Protein AF-A0A7W7MQR6-F1 (afdb_monomer)

Organism: NCBI:txid1868

Nearest PDB structures (foldseek):
  7rjj-assembly2_B  TM=8.891E-01  e=4.763E-05  Klebsiella pneumoniae subsp. pneumoniae
  7bba-assembly4_D  TM=8.792E-01  e=5.997E-05  Escherichia coli
  4g88-assembly4_G  TM=9.005E-01  e=7.138E-04  Acinetobacter baumannii
  3cyp-assembly3_B  TM=8.671E-01  e=6.738E-04  unclassified
  3o0l-assembly1_B  TM=5.070E-01  e=2.399E-01  Shewanella loihica PV-4

Solvent-accessible surface area (backbone atoms only — not comparable to full-atom values): 12974 Å² total; per-residue (Å²): 68,39,29,35,8,29,22,34,78,74,78,52,70,71,56,24,32,53,50,8,36,52,55,16,49,54,53,50,52,56,48,59,68,72,59,73,72,92,62,93,67,64,70,45,74,39,55,48,8,44,80,75,59,85,50,67,71,86,41,76,69,34,27,55,67,18,54,40,71,50,78,48,72,77,81,78,71,72,69,74,77,70,80,53,64,95,39,80,72,80,89,62,81,25,46,70,28,38,49,74,80,14,28,68,45,78,40,76,90,80,31,33,32,34,34,42,26,65,66,48,34,34,65,56,83,75,25,23,45,32,35,39,32,45,29,23,76,34,91,48,64,23,56,57,28,61,68,36,17,42,51,50,46,45,100,83,73,41,86,32,79,47,32,22,26,8,42,62,32,37,30,43,36,48,52,81,44,76,43,59,54,37,62,45,75,78,47,98,96,39,73,42,61,49,40,51,55,68,36,75,63,66,40,45,50,77,33,70,47,82,40,54,38,33,27,67,41,73,65,91,85,56,54,52,36,24,47,36,27,86,56,52,34,32,28,35,65,34,58,50,84

InterPro domains:
  IPR006664 Outer membrane protein, bacterial [PR01021] (1-16)
  IPR006664 Outer membrane protein, bacterial [PR01021] (16-32)
  IPR006665 OmpA-like domain [PF00691] (2-67)
  IPR006665 OmpA-like domain [PS51123] (1-77)
  IPR006665 OmpA-like domain [cd07185] (2-71)
  IPR036737 OmpA-like domain superfamily [G3DSA:3.30.1330.60] (1-78)
  IPR036737 OmpA-like domain superfamily [SSF103088] (2-73)
  IPR050330 Bacterial Outer Membrane Structural/Functional [PTHR30329] (2-74)

Foldseek 3Di:
DEKEFEAAPPDDQVVQQVVRQVVSVVVVVVCCVVVVDDDPPVYHYYYDRNPDQPDDSPDPVSRVNRRDMDDDDDPPPPDQPPQAPQADPDDALAFEEEPQQATWAQDPPRQAIWGKGWDAFEDDPQKTKTKIKTWGQDQFWHFCQQQQADPCAAPLRHGHNQSRGWNQQKWKDGRPDIWTFDWDDPDVPDIDGPWGRHRGDIAGHRGIDIIITMTGDHPPPDQWIKIDRGNHYIYGRRGYD

Mean predicted aligned error: 13.71 Å

pLDDT: mean 89.81, std 11.76, range [43.41, 98.25]

Sequence (241 aa):
MTVTGHTDSTGSGAHNQALSQRRARVVAGALRVRLADGGDRRMTVVAKGESEPVVPNDSAANRALNRRVTIAFRERRAAPAAAAGPAVLPRTAGEQGRAPDGVEVALPLNRGTIRFVPGTATVRGPFLLVNLLARNTGDRKATILDLLGQGVFTVRDEFDPYARYGAAGVRLLHGDTAAYGLDYELEPGRHRCLCDRLLNQAIPPGSEQVLSLWFPAPPAGTRTVTIDVPDRLRITDVPVT

Secondary structure (DSSP, 8-state):
-EEEE---S-S-HHHHHHHHHHHHHHHHHHHHHHT-SS-----EEEE-TTSS-SS-TTSHHHHHHHS-EEEE-----PPP----SSPPPPP-SSEEEETTTBEEEEPTTT--EEEEEEEEEEEETTEEEEEEEEEE-SSS-B--TTTS---SB-TTS-B-TTTTTSSTT-EEEETTEEEEPPEEEEETTEEEESB-----SPBPTT-EEEEEEEEEPPSTT--EEEEEETTTEEEEEEEB-

Radius of gyration: 27.65 Å; Cα contacts (8 Å, |Δi|>4): 551; chains: 1; bounding box: 60×36×78 Å

Structure (mmCIF, N/CA/C/O backbone):
data_AF-A0A7W7MQR6-F1
#
_entry.id   AF-A0A7W7MQR6-F1
#
loop_
_atom_site.group_PDB
_atom_site.id
_atom_site.type_symbol
_atom_site.label_atom_id
_atom_site.label_alt_id
_atom_site.label_comp_id
_atom_site.label_asym_id
_atom_site.label_entity_id
_atom_site.label_seq_id
_atom_site.pdbx_PDB_ins_code
_atom_site.Cartn_x
_atom_site.Cartn_y
_atom_site.Cartn_z
_atom_site.occupancy
_atom_site.B_iso_or_equiv
_atom_site.auth_seq_id
_atom_site.auth_comp_id
_atom_site.auth_asym_id
_atom_site.auth_atom_id
_atom_site.pdbx_PDB_model_num
ATOM 1 N N . MET A 1 1 ? -23.964 1.038 21.951 1.00 85.50 1 MET A N 1
ATOM 2 C CA . MET A 1 1 ? -23.119 1.477 23.086 1.00 85.50 1 MET A CA 1
ATOM 3 C C . MET A 1 1 ? -24.039 1.706 24.267 1.00 85.50 1 MET A C 1
ATOM 5 O O . MET A 1 1 ? -25.121 2.237 24.059 1.00 85.50 1 MET A O 1
ATOM 9 N N . THR A 1 2 ? -23.646 1.303 25.468 1.00 92.06 2 THR A N 1
ATOM 10 C CA . THR A 1 2 ? -24.494 1.373 26.662 1.00 92.06 2 THR A CA 1
ATOM 11 C C . THR A 1 2 ? -23.799 2.189 27.740 1.00 92.06 2 THR A C 1
ATOM 13 O O . THR A 1 2 ? -22.638 1.929 28.046 1.00 92.06 2 THR A O 1
ATOM 16 N N . VAL A 1 3 ? -24.505 3.173 28.294 1.00 93.81 3 VAL A N 1
ATOM 17 C CA . VAL A 1 3 ? -24.054 4.017 29.405 1.00 93.81 3 VAL A CA 1
ATOM 18 C C . VAL A 1 3 ? -24.911 3.687 30.621 1.00 93.81 3 VAL A C 1
ATOM 20 O O . VAL A 1 3 ? -26.119 3.932 30.600 1.00 93.81 3 VAL A O 1
ATOM 23 N N . THR A 1 4 ? -24.304 3.137 31.670 1.00 97.38 4 THR A N 1
ATOM 24 C CA . THR A 1 4 ? -25.022 2.658 32.859 1.00 97.38 4 THR A CA 1
ATOM 25 C C . THR A 1 4 ? -24.633 3.461 34.092 1.00 97.38 4 THR A C 1
ATOM 27 O O . THR A 1 4 ? -23.455 3.564 34.423 1.00 97.38 4 THR A O 1
ATOM 30 N N . GLY A 1 5 ? -25.615 4.037 34.783 1.00 97.06 5 GLY A N 1
ATOM 31 C CA . GLY A 1 5 ? -25.403 4.755 36.041 1.00 97.06 5 GLY A CA 1
ATOM 32 C C . GLY A 1 5 ? -25.596 3.861 37.263 1.00 97.06 5 GLY A C 1
ATOM 33 O O . GLY A 1 5 ? -26.529 3.056 37.293 1.00 97.06 5 GLY A O 1
ATOM 34 N N . HIS A 1 6 ? -24.767 4.075 38.286 1.00 97.31 6 HIS A N 1
ATOM 35 C CA . HIS A 1 6 ? -24.822 3.380 39.573 1.00 97.31 6 HIS A CA 1
ATOM 36 C C . HIS A 1 6 ? -24.727 4.375 40.746 1.00 97.31 6 HIS A C 1
ATOM 38 O O . HIS A 1 6 ? -24.195 5.488 40.614 1.00 97.31 6 HIS A O 1
ATOM 44 N N . THR A 1 7 ? -25.248 3.976 41.902 1.00 96.12 7 THR A N 1
ATOM 45 C CA . THR A 1 7 ? -25.131 4.689 43.181 1.00 96.12 7 THR A CA 1
ATOM 46 C C . THR A 1 7 ? -24.539 3.771 44.247 1.00 96.12 7 THR A C 1
ATOM 48 O O . THR A 1 7 ? -24.388 2.568 44.042 1.00 96.12 7 THR A O 1
ATOM 51 N N . ASP A 1 8 ? -24.191 4.352 45.392 1.00 93.69 8 ASP A N 1
ATOM 52 C CA . ASP A 1 8 ? -24.051 3.575 46.623 1.00 93.69 8 ASP A CA 1
ATOM 53 C C . ASP A 1 8 ? -25.436 3.254 47.214 1.00 93.69 8 ASP A C 1
ATOM 55 O O . ASP A 1 8 ? -26.458 3.600 46.617 1.00 93.69 8 ASP A O 1
ATOM 59 N N . SER A 1 9 ? -25.457 2.586 48.368 1.00 92.75 9 SER A N 1
ATOM 60 C CA . SER A 1 9 ? -26.680 2.194 49.080 1.00 92.75 9 SER A CA 1
ATOM 61 C C . SER A 1 9 ? -27.230 3.270 50.028 1.00 92.75 9 SER A C 1
ATOM 63 O O . SER A 1 9 ? -27.925 2.948 50.990 1.00 92.75 9 SER A O 1
ATOM 65 N N . THR A 1 10 ? -26.851 4.539 49.854 1.00 91.88 10 THR A N 1
ATOM 66 C CA . THR A 1 10 ? -27.337 5.630 50.710 1.00 91.88 10 THR A CA 1
ATOM 67 C C . THR A 1 10 ? -28.629 6.191 50.131 1.00 91.88 10 THR A C 1
ATOM 69 O O . THR A 1 10 ? -28.664 6.602 48.973 1.00 91.88 10 THR A O 1
ATOM 72 N N . GLY A 1 11 ? -29.680 6.273 50.943 1.00 90.81 11 GLY A N 1
ATOM 73 C CA . GLY A 1 11 ? -30.987 6.780 50.519 1.00 90.81 11 GLY A CA 1
ATOM 74 C C . GLY A 1 11 ? -31.941 5.673 50.077 1.00 90.81 11 GLY A C 1
ATOM 75 O O . GLY A 1 11 ? -31.696 4.494 50.304 1.00 90.81 11 GLY A O 1
ATOM 76 N N . SER A 1 12 ? -33.082 6.057 49.500 1.00 94.88 12 SER A N 1
ATOM 77 C CA . SER A 1 12 ? -34.078 5.084 49.046 1.00 94.88 12 SER A CA 1
ATOM 78 C C . SER A 1 12 ? -33.741 4.546 47.658 1.00 94.88 12 SER A C 1
ATOM 80 O O . SER A 1 12 ? -33.257 5.282 46.794 1.00 94.88 12 SER A O 1
ATOM 82 N N . GLY A 1 13 ? -34.103 3.289 47.395 1.00 91.56 13 GLY A N 1
ATOM 83 C CA . GLY A 1 13 ? -33.922 2.678 46.075 1.00 91.56 13 GLY A CA 1
ATOM 84 C C . GLY A 1 13 ? -34.547 3.501 44.938 1.00 91.56 13 GLY A C 1
ATOM 85 O O . GLY A 1 13 ? -33.936 3.667 43.885 1.00 91.56 13 GLY A O 1
ATOM 86 N N . ALA A 1 14 ? -35.715 4.117 45.166 1.00 93.25 14 ALA A N 1
ATOM 87 C CA . ALA A 1 14 ? -36.357 5.006 44.192 1.00 93.25 14 ALA A CA 1
ATOM 88 C C . ALA A 1 14 ? -35.528 6.275 43.910 1.00 93.25 14 ALA A C 1
ATOM 90 O O . ALA A 1 14 ? -35.373 6.680 42.753 1.00 93.25 14 ALA A O 1
ATOM 91 N N . HIS A 1 15 ? -34.952 6.883 44.951 1.00 93.88 15 HIS A N 1
ATOM 92 C CA . HIS A 1 15 ? -34.054 8.025 44.797 1.00 93.88 15 HIS A CA 1
ATOM 93 C C . HIS A 1 15 ? -32.793 7.636 44.016 1.00 93.88 15 HIS A C 1
ATOM 95 O O . HIS A 1 15 ? -32.402 8.329 43.074 1.00 93.88 15 HIS A O 1
ATOM 101 N N . ASN A 1 16 ? -32.204 6.494 44.361 1.00 95.06 16 ASN A N 1
ATOM 102 C CA . ASN A 1 16 ? -30.991 5.969 43.746 1.00 95.06 16 ASN A CA 1
ATOM 103 C C . ASN A 1 16 ? -31.196 5.578 42.279 1.00 95.06 16 ASN A C 1
ATOM 105 O O . ASN A 1 16 ? -30.346 5.860 41.422 1.00 95.06 16 ASN A O 1
ATOM 109 N N . GLN A 1 17 ? -32.371 5.056 41.939 1.00 96.38 17 GLN A N 1
ATOM 110 C CA . GLN A 1 17 ? -32.758 4.806 40.556 1.00 96.38 17 GLN A CA 1
ATOM 111 C C . GLN A 1 17 ? -32.848 6.107 39.747 1.00 96.38 17 GLN A C 1
ATOM 113 O O . GLN A 1 17 ? -32.272 6.215 38.662 1.00 96.38 17 GLN A O 1
ATOM 118 N N . ALA A 1 18 ? -33.497 7.140 40.287 1.00 95.12 18 ALA A N 1
ATOM 119 C CA . ALA A 1 18 ? -33.596 8.430 39.610 1.00 95.12 18 ALA A CA 1
ATOM 120 C C . ALA A 1 18 ? -32.228 9.136 39.492 1.00 95.12 18 ALA A C 1
ATOM 122 O O . ALA A 1 18 ? -31.917 9.740 38.461 1.00 95.12 18 ALA A O 1
ATOM 123 N N . LEU A 1 19 ? -31.386 9.048 40.528 1.00 95.25 19 LEU A N 1
ATOM 124 C CA . LEU A 1 19 ? -30.049 9.643 40.549 1.00 95.25 19 LEU A CA 1
ATOM 125 C C . LEU A 1 19 ? -29.116 8.984 39.529 1.00 95.25 19 LEU A C 1
ATOM 127 O O . LEU A 1 19 ? -28.484 9.684 38.735 1.00 95.25 19 LEU A O 1
ATOM 131 N N . SER A 1 20 ? -29.056 7.652 39.510 1.00 95.75 20 SER A N 1
ATOM 132 C CA . SER A 1 20 ? -28.259 6.913 38.525 1.00 95.75 20 SER A CA 1
ATOM 133 C C . SER A 1 20 ? -28.698 7.217 37.091 1.00 95.75 20 SER A C 1
ATOM 135 O O . SER A 1 20 ? -27.844 7.442 36.229 1.00 95.75 20 SER A O 1
ATOM 137 N N . GLN A 1 21 ? -30.008 7.334 36.841 1.00 96.88 21 GLN A N 1
ATOM 138 C CA . GLN A 1 21 ? -30.534 7.711 35.529 1.00 96.88 21 GLN A CA 1
ATOM 139 C C . GLN A 1 21 ? -30.086 9.112 35.099 1.00 96.88 21 GLN A C 1
ATOM 141 O O . GLN A 1 21 ? -29.641 9.290 33.963 1.00 96.88 21 GLN A O 1
ATOM 146 N N . ARG A 1 22 ? -30.163 10.112 35.990 1.00 96.25 22 ARG A N 1
ATOM 147 C CA . ARG A 1 22 ? -29.695 11.478 35.692 1.00 96.25 22 ARG A CA 1
ATOM 148 C C . ARG A 1 22 ? -28.207 11.499 35.350 1.00 96.25 22 ARG A C 1
ATOM 150 O O . ARG A 1 22 ? -27.831 12.079 34.335 1.00 96.25 22 ARG A O 1
ATOM 157 N N . ARG A 1 23 ? -27.371 10.817 36.140 1.00 95.75 23 ARG A N 1
ATOM 158 C CA . ARG A 1 23 ? -25.916 10.741 35.903 1.00 95.75 23 ARG A CA 1
ATOM 159 C C . ARG A 1 23 ? -25.598 10.103 34.550 1.00 95.75 23 ARG A C 1
ATOM 161 O O . ARG A 1 23 ? -24.816 10.659 33.783 1.00 95.75 23 ARG A O 1
ATOM 168 N N . ALA A 1 24 ? -26.252 8.988 34.223 1.00 96.06 24 ALA A N 1
ATOM 169 C CA . ALA A 1 24 ? -26.052 8.304 32.948 1.00 96.06 24 ALA A CA 1
ATOM 170 C C . ALA A 1 24 ? -26.495 9.160 31.744 1.00 96.06 24 ALA A C 1
ATOM 172 O O . ALA A 1 24 ? -25.808 9.178 30.723 1.00 96.06 24 ALA A O 1
ATOM 173 N N . ARG A 1 25 ? -27.589 9.930 31.867 1.00 94.50 25 ARG A N 1
ATOM 174 C CA . ARG A 1 25 ? -28.044 10.869 30.821 1.00 94.50 25 ARG A CA 1
ATOM 175 C C . ARG A 1 25 ? -27.053 12.007 30.574 1.00 94.50 25 ARG A C 1
ATOM 177 O O . ARG A 1 25 ? -26.804 12.325 29.416 1.00 94.50 25 ARG A O 1
ATOM 184 N N . VAL A 1 26 ? -26.478 12.589 31.629 1.00 94.50 26 VAL A N 1
ATOM 185 C CA . VAL A 1 26 ? -25.472 13.662 31.502 1.00 94.50 26 VAL A CA 1
ATOM 186 C C . VAL A 1 26 ? -24.238 13.159 30.754 1.00 94.50 26 VAL A C 1
ATOM 188 O O . VAL A 1 26 ? -23.796 13.792 29.798 1.00 94.50 26 VAL A O 1
ATOM 191 N N . VAL A 1 27 ? -23.727 11.983 31.130 1.00 92.50 27 VAL A N 1
ATOM 192 C CA . VAL A 1 27 ? -22.578 11.366 30.450 1.00 92.50 27 VAL A CA 1
ATOM 193 C C . VAL A 1 27 ? -22.910 11.043 28.992 1.00 92.50 27 VAL A C 1
ATOM 195 O O . VAL A 1 27 ? -22.131 11.374 28.102 1.00 92.50 27 VAL A O 1
ATOM 198 N N . ALA A 1 28 ? -24.083 10.464 28.720 1.00 89.81 28 ALA A N 1
ATOM 199 C CA . ALA A 1 28 ? -24.518 10.186 27.353 1.00 89.81 28 ALA A CA 1
ATOM 200 C C . ALA A 1 28 ? -24.641 11.466 26.504 1.00 89.81 28 ALA A C 1
ATOM 202 O O . ALA A 1 28 ? -24.229 11.467 25.348 1.00 89.81 28 ALA A O 1
ATOM 203 N N . GLY A 1 29 ? -25.158 12.561 27.071 1.00 88.69 29 GLY A N 1
ATOM 204 C CA . GLY A 1 29 ? -25.225 13.862 26.402 1.00 88.69 29 GLY A CA 1
ATOM 205 C C . GLY A 1 29 ? -23.842 14.406 26.042 1.00 88.69 29 GLY A C 1
ATOM 206 O O . GLY A 1 29 ? -23.606 14.768 24.892 1.00 88.69 29 GLY A O 1
ATOM 207 N N . ALA A 1 30 ? -22.900 14.376 26.990 1.00 88.88 30 ALA A N 1
ATOM 208 C CA . ALA A 1 30 ? -21.522 14.802 26.747 1.00 88.88 30 ALA A CA 1
ATOM 209 C C . ALA A 1 30 ? -20.827 13.956 25.662 1.00 88.88 30 ALA A C 1
ATOM 211 O O . ALA A 1 30 ? -20.109 14.495 24.821 1.00 88.88 30 ALA A O 1
ATOM 212 N N . LEU A 1 31 ? -21.064 12.640 25.649 1.00 87.38 31 LEU A N 1
ATOM 213 C CA . LEU A 1 31 ? -20.507 11.734 24.639 1.00 87.38 31 LEU A CA 1
ATOM 214 C C . LEU A 1 31 ? -21.101 11.979 23.251 1.00 87.38 31 LEU A C 1
ATOM 216 O O . LEU A 1 31 ? -20.364 11.936 22.274 1.00 87.38 31 LEU A O 1
ATOM 220 N N . ARG A 1 32 ? -22.401 12.278 23.149 1.00 84.94 32 ARG A N 1
ATOM 221 C CA . ARG A 1 32 ? -23.041 12.612 21.864 1.00 84.94 32 ARG A CA 1
ATOM 222 C C . ARG A 1 32 ? -22.425 13.845 21.212 1.00 84.94 32 ARG A C 1
ATOM 224 O O . ARG A 1 32 ? -22.191 13.821 20.014 1.00 84.94 32 ARG A O 1
ATOM 231 N N . VAL A 1 33 ? -22.134 14.886 21.993 1.00 81.19 33 VAL A N 1
ATOM 232 C CA . VAL A 1 33 ? -21.520 16.121 21.474 1.00 81.19 33 VAL A CA 1
ATOM 233 C C . VAL A 1 33 ? -20.077 15.885 21.021 1.00 81.19 33 VAL A C 1
ATOM 235 O O . VAL A 1 33 ? -19.654 16.431 20.011 1.00 81.19 33 VAL A O 1
ATOM 238 N N . ARG A 1 34 ? -19.311 15.069 21.755 1.00 81.69 34 ARG A N 1
ATOM 239 C CA . ARG A 1 34 ? -17.885 14.840 21.465 1.00 81.69 34 ARG A CA 1
ATOM 240 C C . ARG A 1 34 ? -17.618 13.829 20.350 1.00 81.69 34 ARG A C 1
ATOM 242 O O . ARG A 1 34 ? -16.529 13.837 19.796 1.00 81.69 34 ARG A O 1
ATOM 249 N N . LEU A 1 35 ? -18.564 12.944 20.046 1.00 77.19 35 LEU A N 1
ATOM 250 C CA . LEU A 1 35 ? -18.395 11.860 19.068 1.00 77.19 35 LEU A CA 1
ATOM 251 C C . LEU A 1 35 ? -18.994 12.219 17.692 1.00 77.19 35 LEU A C 1
ATOM 253 O O . LEU A 1 35 ? -19.590 11.356 17.057 1.00 77.19 35 LEU A O 1
ATOM 257 N N . ALA A 1 36 ? -18.860 13.479 17.261 1.00 53.88 36 ALA A N 1
ATOM 258 C CA . ALA A 1 36 ? -19.613 14.130 16.177 1.00 53.88 36 ALA A CA 1
ATOM 259 C C . ALA A 1 36 ? -19.463 13.557 14.744 1.00 53.88 36 ALA A C 1
ATOM 261 O O . ALA A 1 36 ? -20.036 14.119 13.813 1.00 53.88 36 ALA A O 1
ATOM 262 N N . ASP A 1 37 ? -18.814 12.409 14.547 1.00 56.34 37 ASP A N 1
ATOM 263 C CA . ASP A 1 37 ? -18.639 11.807 13.223 1.00 56.34 37 ASP A CA 1
ATOM 264 C C . ASP A 1 37 ? -19.681 10.707 12.945 1.00 56.34 37 ASP A C 1
ATOM 266 O O . ASP A 1 37 ? -19.493 9.521 13.226 1.00 56.34 37 ASP A O 1
ATOM 270 N N . GLY A 1 38 ? -20.815 11.128 12.377 1.00 48.91 38 GLY A N 1
ATOM 271 C CA . GLY A 1 38 ? -21.465 10.453 11.240 1.00 48.91 38 GLY A CA 1
ATOM 272 C C . GLY A 1 38 ? -22.065 9.049 11.400 1.00 48.91 38 GLY A C 1
ATOM 273 O O . GLY A 1 38 ? -22.530 8.487 10.412 1.00 48.91 38 GLY A O 1
ATOM 274 N N . GLY A 1 39 ? -22.108 8.458 12.589 1.00 48.16 39 GLY A N 1
ATOM 275 C CA . GLY A 1 39 ? -22.771 7.170 12.800 1.00 48.16 39 GLY A CA 1
ATOM 276 C C . GLY A 1 39 ? -23.771 7.253 13.933 1.00 48.16 39 GLY A C 1
ATOM 277 O O . GLY A 1 39 ? -23.377 7.563 15.056 1.00 48.16 39 GLY A O 1
ATOM 278 N N . ASP A 1 40 ? -25.037 6.919 13.672 1.00 51.16 40 ASP A N 1
ATOM 279 C CA . ASP A 1 40 ? -26.056 6.680 14.698 1.00 51.16 40 ASP A CA 1
ATOM 280 C C . ASP A 1 40 ? -25.633 5.486 15.573 1.00 51.16 40 ASP A C 1
ATOM 282 O O . ASP A 1 40 ? -26.080 4.341 15.439 1.00 51.16 40 ASP A O 1
ATOM 286 N N . ARG A 1 41 ? -24.667 5.723 16.464 1.00 62.75 41 ARG A N 1
ATOM 287 C CA . ARG A 1 41 ? -24.294 4.778 17.500 1.00 62.75 41 ARG A CA 1
ATOM 288 C C . ARG A 1 41 ? -25.477 4.790 18.442 1.00 62.75 41 ARG A C 1
ATOM 290 O O . ARG A 1 41 ? -25.545 5.658 19.303 1.00 62.75 41 ARG A O 1
ATOM 297 N N . ARG A 1 42 ? -26.389 3.822 18.294 1.00 73.94 42 ARG A N 1
ATOM 298 C CA . ARG A 1 42 ? -27.477 3.566 19.251 1.00 73.94 42 ARG A CA 1
ATOM 299 C C . ARG A 1 42 ? -26.888 3.558 20.667 1.00 73.94 42 ARG A C 1
ATOM 301 O O . ARG A 1 42 ? -26.247 2.586 21.089 1.00 73.94 42 ARG A O 1
ATOM 308 N N . MET A 1 43 ? -27.010 4.698 21.345 1.00 83.50 43 MET A N 1
ATOM 309 C CA . MET A 1 43 ? -26.554 4.919 22.709 1.00 83.50 43 MET A CA 1
ATOM 310 C C . MET A 1 43 ? -27.737 4.647 23.621 1.00 83.50 43 MET A C 1
ATOM 312 O O . MET A 1 43 ? -28.706 5.407 23.635 1.00 83.50 43 MET A O 1
ATOM 316 N N . THR A 1 44 ? -27.648 3.566 24.380 1.00 90.75 44 THR A N 1
ATOM 317 C CA . THR A 1 44 ? -28.663 3.178 25.354 1.00 90.75 44 THR A CA 1
ATOM 318 C C . THR A 1 44 ? -28.245 3.671 26.732 1.00 90.75 44 THR A C 1
ATOM 320 O O . THR A 1 44 ? -27.110 3.456 27.154 1.00 90.75 44 THR A O 1
ATOM 323 N N . VAL A 1 45 ? -29.162 4.330 27.437 1.00 93.62 45 VAL A N 1
ATOM 324 C CA . VAL A 1 45 ? -28.957 4.785 28.816 1.00 93.62 45 VAL A CA 1
ATOM 325 C C . VAL A 1 45 ? -29.654 3.816 29.759 1.00 93.62 45 VAL A C 1
ATOM 327 O O . VAL A 1 45 ? -30.853 3.581 29.618 1.00 93.62 45 VAL A O 1
ATOM 330 N N . VAL A 1 46 ? -28.916 3.276 30.726 1.00 96.00 46 VAL A N 1
ATOM 331 C CA . VAL A 1 46 ? -29.421 2.329 31.726 1.00 96.00 46 VAL A CA 1
ATOM 332 C C . VAL A 1 46 ? -29.177 2.888 33.127 1.00 96.00 46 VAL A C 1
ATOM 334 O O . VAL A 1 46 ? -28.162 3.528 33.398 1.00 96.00 46 VAL A O 1
ATOM 337 N N . ALA A 1 47 ? -30.126 2.658 34.028 1.00 95.88 47 ALA A N 1
ATOM 338 C CA . ALA A 1 47 ? -30.042 3.049 35.428 1.00 95.88 47 ALA A CA 1
ATOM 339 C C . ALA A 1 47 ? -30.172 1.801 36.298 1.00 95.88 47 ALA A C 1
ATOM 341 O O . ALA A 1 47 ? -31.119 1.030 36.121 1.00 95.88 47 ALA A O 1
ATOM 342 N N . LYS A 1 48 ? -29.208 1.598 37.198 1.00 96.88 48 LYS A N 1
ATOM 343 C CA . LYS A 1 48 ? -29.166 0.446 38.108 1.00 96.88 48 LYS A CA 1
ATOM 344 C C . LYS A 1 48 ? -29.319 0.833 39.578 1.00 96.88 48 LYS A C 1
ATOM 346 O O . LYS A 1 48 ? -29.415 -0.046 40.424 1.00 96.88 48 LYS A O 1
ATOM 351 N N . GLY A 1 49 ? -29.312 2.128 39.901 1.00 95.75 49 GLY A N 1
ATOM 352 C CA . GLY A 1 49 ? -29.284 2.580 41.291 1.00 95.75 49 GLY A CA 1
ATOM 353 C C . GLY A 1 49 ? -28.177 1.872 42.074 1.00 95.75 49 GLY A C 1
ATOM 354 O O . GLY A 1 49 ? -27.040 1.782 41.606 1.00 95.75 49 GLY A O 1
ATOM 355 N N . GLU A 1 50 ? -28.537 1.335 43.233 1.00 93.69 50 GLU A N 1
ATOM 356 C CA . GLU A 1 50 ? -27.640 0.619 44.145 1.00 93.69 50 GLU A CA 1
ATOM 357 C C . GLU A 1 50 ? -27.559 -0.895 43.886 1.00 93.69 50 GLU A C 1
ATOM 359 O O . GLU A 1 50 ? -26.831 -1.592 44.587 1.00 93.69 50 GLU A O 1
ATOM 364 N N . SER A 1 51 ? -28.285 -1.424 42.891 1.00 94.69 51 SER A N 1
ATOM 365 C CA . SER A 1 51 ? -28.516 -2.870 42.739 1.00 94.69 51 SER A CA 1
ATOM 366 C C . SER A 1 51 ? -27.306 -3.671 42.245 1.00 94.69 51 SER A C 1
ATOM 368 O O . SER A 1 51 ? -27.342 -4.896 42.246 1.00 94.69 51 SER A O 1
ATOM 370 N N . GLU A 1 52 ? -26.258 -3.001 41.759 1.00 94.25 52 GLU A N 1
ATOM 371 C CA . GLU A 1 52 ? -25.044 -3.625 41.207 1.00 94.25 52 GLU A CA 1
ATOM 372 C C . GLU A 1 52 ? -23.774 -2.968 41.793 1.00 94.25 52 GLU A C 1
ATOM 374 O O . GLU A 1 52 ? -23.052 -2.236 41.088 1.00 94.25 52 GLU A O 1
ATOM 379 N N . PRO A 1 53 ? -23.497 -3.170 43.097 1.00 94.81 53 PRO A N 1
ATOM 380 C CA . PRO A 1 53 ? -22.282 -2.672 43.730 1.00 94.81 53 PRO A CA 1
ATOM 381 C C . PRO A 1 53 ? -21.051 -3.413 43.191 1.00 94.81 53 PRO A C 1
ATOM 383 O O . PRO A 1 53 ? -21.098 -4.612 42.933 1.00 94.81 53 PRO A O 1
ATOM 386 N N . VAL A 1 54 ? -19.940 -2.694 43.010 1.00 94.31 54 VAL A N 1
ATOM 387 C CA . VAL A 1 54 ? -18.644 -3.298 42.643 1.00 94.31 54 VAL A CA 1
ATOM 388 C C . VAL A 1 54 ? -17.840 -3.696 43.883 1.00 94.31 54 VAL A C 1
ATOM 390 O O . VAL A 1 54 ? -17.007 -4.593 43.824 1.00 94.31 54 VAL A O 1
ATOM 393 N N . VAL A 1 55 ? -18.121 -3.046 45.013 1.00 94.06 55 VAL A N 1
ATOM 394 C CA . VAL A 1 55 ? -17.549 -3.325 46.335 1.00 94.06 55 VAL A CA 1
ATOM 395 C C . VAL A 1 55 ? -18.639 -3.209 47.412 1.00 94.06 55 VAL A C 1
ATOM 397 O O . VAL A 1 55 ? -19.634 -2.515 47.182 1.00 94.06 55 VAL A O 1
ATOM 400 N N . PRO A 1 56 ? -18.496 -3.845 48.589 1.00 95.06 56 PRO A N 1
ATOM 401 C CA . PRO A 1 56 ? -19.465 -3.711 49.684 1.00 95.06 56 PRO A CA 1
ATOM 402 C C . PRO A 1 56 ? -19.668 -2.247 50.113 1.00 95.06 56 PRO A C 1
ATOM 404 O O . PRO A 1 56 ? -18.718 -1.483 50.156 1.00 95.06 56 PRO A O 1
ATOM 407 N N . ASN A 1 57 ? -20.882 -1.819 50.474 1.00 92.25 57 ASN A N 1
ATOM 408 C CA . ASN A 1 57 ? -21.151 -0.426 50.897 1.00 92.25 57 ASN A CA 1
ATOM 409 C C . ASN A 1 57 ? -20.777 -0.127 52.374 1.00 92.25 57 ASN A C 1
ATOM 411 O O . ASN A 1 57 ? -21.328 0.786 52.995 1.00 92.25 57 ASN A O 1
ATOM 415 N N . ASP A 1 58 ? -19.834 -0.882 52.933 1.00 94.75 58 ASP A N 1
ATOM 416 C CA . ASP A 1 58 ? -19.454 -0.893 54.354 1.00 94.75 58 ASP A CA 1
ATOM 417 C C . ASP A 1 58 ? -18.618 0.323 54.797 1.00 94.75 58 ASP A C 1
ATOM 419 O O . ASP A 1 58 ? -18.679 0.740 55.951 1.00 94.75 58 ASP A O 1
ATOM 423 N N . SER A 1 59 ? -17.892 0.957 53.877 1.00 94.94 59 SER A N 1
ATOM 424 C CA . SER A 1 59 ? -17.022 2.099 54.158 1.00 94.94 59 SER A CA 1
ATOM 425 C C . SER A 1 59 ? -17.307 3.284 53.237 1.00 94.94 59 SER A C 1
ATOM 427 O O . SER A 1 59 ? -17.820 3.142 52.125 1.00 94.94 59 SER A O 1
ATOM 429 N N . ALA A 1 60 ? -16.954 4.493 53.684 1.00 93.38 60 ALA A N 1
ATOM 430 C CA . ALA A 1 60 ? -17.092 5.697 52.861 1.00 93.38 60 ALA A CA 1
ATOM 431 C C . ALA A 1 60 ? -16.270 5.608 51.561 1.00 93.38 60 ALA A C 1
ATOM 433 O O . ALA A 1 60 ? -16.733 6.062 50.510 1.00 93.38 60 ALA A O 1
ATOM 434 N N . ALA A 1 61 ? -15.094 4.975 51.630 1.00 93.56 61 ALA A N 1
ATOM 435 C CA . ALA A 1 61 ? -14.243 4.702 50.479 1.00 93.56 61 ALA A CA 1
ATOM 436 C C . ALA A 1 61 ? -14.937 3.763 49.479 1.00 93.56 61 ALA A C 1
ATOM 438 O O . ALA A 1 61 ? -15.044 4.095 48.299 1.00 93.56 61 ALA A O 1
ATOM 439 N N . ASN A 1 62 ? -15.509 2.651 49.947 1.00 95.06 62 ASN A N 1
ATOM 440 C CA . ASN A 1 62 ? -16.191 1.707 49.064 1.00 95.06 62 ASN A CA 1
ATOM 441 C C . ASN A 1 62 ? -17.474 2.289 48.452 1.00 95.06 62 ASN A C 1
ATOM 443 O O . ASN A 1 62 ? -17.736 2.124 47.259 1.00 95.06 62 ASN A O 1
ATOM 447 N N . ARG A 1 63 ? -18.238 3.072 49.223 1.00 93.75 63 ARG A N 1
ATOM 448 C CA . ARG A 1 63 ? -19.392 3.814 48.687 1.00 93.75 63 ARG A CA 1
ATOM 449 C C . ARG A 1 63 ? -18.983 4.766 47.562 1.00 93.75 63 ARG A C 1
ATOM 451 O O . ARG A 1 63 ? -19.689 4.874 46.562 1.00 93.75 63 ARG A O 1
ATOM 458 N N . ALA A 1 64 ? -17.825 5.421 47.670 1.00 93.69 64 ALA A N 1
ATOM 459 C CA . ALA A 1 64 ? -17.321 6.279 46.599 1.00 93.69 64 ALA A CA 1
ATOM 460 C C . ALA A 1 64 ? -17.080 5.517 45.289 1.00 93.69 64 ALA A C 1
ATOM 462 O O . ALA A 1 64 ? -17.451 6.021 44.229 1.00 93.69 64 ALA A O 1
ATOM 463 N N . LEU A 1 65 ? -16.560 4.289 45.361 1.00 92.75 65 LEU A N 1
ATOM 464 C CA . LEU A 1 65 ? -16.352 3.426 44.192 1.00 92.75 65 LEU A CA 1
ATOM 465 C C . LEU A 1 65 ? -17.675 2.980 43.545 1.00 92.75 65 LEU A C 1
ATOM 467 O O . LEU A 1 65 ? -17.770 2.856 42.321 1.00 92.75 65 LEU A O 1
ATOM 471 N N . ASN A 1 66 ? -18.728 2.791 44.343 1.00 95.69 66 ASN A N 1
ATOM 472 C CA . ASN A 1 66 ? -20.051 2.426 43.834 1.00 95.69 66 ASN A CA 1
ATOM 473 C C . ASN A 1 66 ? -20.769 3.582 43.113 1.00 95.69 66 ASN A C 1
ATOM 475 O O . ASN A 1 66 ? -21.571 3.339 42.208 1.00 95.69 66 ASN A O 1
ATOM 479 N N . ARG A 1 67 ? -20.430 4.844 43.415 1.00 95.88 67 ARG A N 1
ATOM 480 C CA . ARG A 1 67 ? -20.964 6.049 42.750 1.00 95.88 67 ARG A CA 1
ATOM 481 C C . ARG A 1 67 ? -20.345 6.283 41.359 1.00 95.88 67 ARG A C 1
ATOM 483 O O . ARG A 1 67 ? -19.758 7.340 41.121 1.00 95.88 67 ARG A O 1
ATOM 490 N N . ARG A 1 68 ? -20.545 5.359 40.415 1.00 95.62 68 ARG A N 1
ATOM 491 C CA . ARG A 1 68 ? -19.900 5.345 39.083 1.00 95.62 68 ARG A CA 1
ATOM 492 C C . ARG A 1 68 ? -20.874 5.415 37.901 1.00 95.62 68 ARG A C 1
ATOM 494 O O . ARG A 1 68 ? -22.075 5.188 38.038 1.00 95.62 68 ARG A O 1
ATOM 501 N N . VAL A 1 69 ? -20.325 5.673 36.715 1.00 96.50 69 VAL A N 1
ATOM 502 C CA . VAL A 1 69 ? -20.987 5.452 35.422 1.00 96.50 69 VAL A CA 1
ATOM 503 C C . VAL A 1 69 ? -20.086 4.544 34.590 1.00 96.50 69 VAL A C 1
ATOM 505 O O . VAL A 1 69 ? -18.892 4.808 34.487 1.00 96.50 69 VAL A O 1
ATOM 508 N N . THR A 1 70 ? -20.635 3.474 34.022 1.00 94.88 70 THR A N 1
ATOM 509 C CA . THR A 1 70 ? -19.898 2.538 33.164 1.00 94.88 70 THR A CA 1
ATOM 510 C C . THR A 1 70 ? -20.300 2.718 31.705 1.00 94.88 70 THR A C 1
ATOM 512 O O . THR A 1 70 ? -21.432 3.096 31.394 1.00 94.88 70 THR A O 1
ATOM 515 N N . ILE A 1 71 ? -19.352 2.476 30.801 1.00 91.69 71 ILE A N 1
ATOM 516 C CA . ILE A 1 71 ? -19.543 2.614 29.360 1.00 91.69 71 ILE A CA 1
ATOM 517 C C . ILE A 1 71 ? -19.124 1.304 28.704 1.00 91.69 71 ILE A C 1
ATOM 519 O O . ILE A 1 71 ? -17.965 0.912 28.785 1.00 91.69 71 ILE A O 1
ATOM 523 N N . ALA A 1 72 ? -20.065 0.648 28.030 1.00 89.38 72 ALA A N 1
ATOM 524 C CA . ALA A 1 72 ? -19.816 -0.574 27.279 1.00 89.38 72 ALA A CA 1
ATOM 525 C C . ALA A 1 72 ? -20.062 -0.344 25.785 1.00 89.38 72 ALA A C 1
ATOM 527 O O . ALA A 1 72 ? -21.106 0.166 25.362 1.00 89.38 72 ALA A O 1
ATOM 528 N N . PHE A 1 73 ? -19.116 -0.758 24.955 1.00 83.00 73 PHE A N 1
ATOM 529 C CA . PHE A 1 73 ? -19.255 -0.756 23.506 1.00 83.00 73 PHE A CA 1
ATOM 530 C C . PHE A 1 73 ? -18.744 -2.080 22.951 1.00 83.00 73 PHE A C 1
ATOM 532 O O . PHE A 1 73 ? -17.850 -2.703 23.512 1.00 83.00 73 PHE A O 1
ATOM 539 N N . ARG A 1 74 ? -19.364 -2.532 21.861 1.00 76.31 74 ARG A N 1
ATOM 540 C CA . ARG A 1 74 ? -18.840 -3.637 21.066 1.00 76.31 74 ARG A CA 1
ATOM 541 C C . ARG A 1 74 ? -18.118 -3.012 19.892 1.00 76.31 74 ARG A C 1
ATOM 543 O O . ARG A 1 74 ? -18.748 -2.293 19.115 1.00 76.31 74 ARG A O 1
ATOM 550 N N . GLU A 1 75 ? -16.827 -3.274 19.767 1.00 64.94 75 GLU A N 1
ATOM 551 C CA . GLU A 1 75 ? -16.174 -3.083 18.484 1.00 64.94 75 GLU A CA 1
ATOM 552 C C . GLU A 1 75 ? -16.800 -4.074 17.515 1.00 64.94 75 GLU A C 1
ATOM 554 O O . GLU A 1 75 ? -16.773 -5.289 17.729 1.00 64.94 75 GLU A O 1
ATOM 559 N N . ARG A 1 76 ? -17.389 -3.562 16.433 1.00 63.81 76 ARG A N 1
ATOM 560 C CA . ARG A 1 76 ? -17.558 -4.401 15.260 1.00 63.81 76 ARG A CA 1
ATOM 561 C C . ARG A 1 76 ? -16.151 -4.599 14.724 1.00 63.81 76 ARG A C 1
ATOM 563 O O . ARG A 1 76 ? -15.686 -3.784 13.933 1.00 63.81 76 ARG A O 1
ATOM 570 N N . ARG A 1 77 ? -15.473 -5.657 15.175 1.00 54.19 77 ARG A N 1
ATOM 571 C CA . ARG A 1 77 ? -14.327 -6.182 14.442 1.00 54.19 77 ARG A CA 1
ATOM 572 C C . ARG A 1 77 ? -14.859 -6.409 13.038 1.00 54.19 77 ARG A C 1
ATOM 574 O O . ARG A 1 77 ? -15.772 -7.217 12.860 1.00 54.19 77 ARG A O 1
ATOM 581 N N . ALA A 1 78 ? -14.400 -5.607 12.079 1.00 50.69 78 ALA A N 1
ATOM 582 C CA . ALA A 1 78 ? -14.646 -5.926 10.689 1.00 50.69 78 ALA A CA 1
ATOM 583 C C . ALA A 1 78 ? -14.196 -7.378 10.546 1.00 50.69 78 ALA A C 1
ATOM 585 O O . ALA A 1 78 ? -13.070 -7.712 10.933 1.00 50.69 78 ALA A O 1
ATOM 586 N N . ALA A 1 79 ? -15.107 -8.257 10.122 1.00 48.41 79 ALA A N 1
ATOM 587 C CA . ALA A 1 79 ? -14.674 -9.568 9.682 1.00 48.41 79 ALA A CA 1
ATOM 588 C C . ALA A 1 79 ? -13.515 -9.307 8.710 1.00 48.41 79 ALA A C 1
ATOM 590 O O . ALA A 1 79 ? -13.646 -8.373 7.905 1.00 48.41 79 ALA A O 1
ATOM 591 N N . PRO A 1 80 ? -12.376 -10.021 8.818 1.00 49.16 80 PRO A N 1
ATOM 592 C CA . PRO A 1 80 ? -11.381 -9.939 7.759 1.00 49.16 80 PRO A CA 1
ATOM 593 C C . PRO A 1 80 ? -12.166 -10.136 6.470 1.00 49.16 80 PRO A C 1
ATOM 595 O O . PRO A 1 80 ? -12.977 -11.066 6.428 1.00 49.16 80 PRO A O 1
ATOM 598 N N . ALA A 1 81 ? -12.045 -9.185 5.534 1.00 52.44 81 ALA A N 1
ATOM 599 C CA . ALA A 1 81 ? -12.743 -9.248 4.259 1.00 52.44 81 ALA A CA 1
ATOM 600 C C . ALA A 1 81 ? -12.609 -10.691 3.787 1.00 52.44 81 ALA A C 1
ATOM 602 O O . ALA A 1 81 ? -11.485 -11.181 3.637 1.00 52.44 81 ALA A O 1
ATOM 603 N N . ALA A 1 82 ? -13.736 -11.411 3.787 1.00 46.16 82 ALA A N 1
ATOM 604 C CA . ALA A 1 82 ? -13.734 -12.822 3.462 1.00 46.16 82 ALA A CA 1
ATOM 605 C C . ALA A 1 82 ? -13.043 -12.898 2.112 1.00 46.16 82 ALA A C 1
ATOM 607 O O . ALA A 1 82 ? -13.444 -12.153 1.221 1.00 46.16 82 ALA A O 1
ATOM 608 N N . ALA A 1 83 ? -11.961 -13.679 2.026 1.00 48.78 83 ALA A N 1
ATOM 609 C CA . ALA A 1 83 ? -11.170 -13.800 0.815 1.00 48.78 83 ALA A CA 1
ATOM 610 C C . ALA A 1 83 ? -12.144 -14.010 -0.342 1.00 48.78 83 ALA A C 1
ATOM 612 O O . ALA A 1 83 ? -12.789 -15.060 -0.427 1.00 48.78 83 ALA A O 1
ATOM 613 N N . ALA A 1 84 ? -12.333 -12.968 -1.152 1.00 43.41 84 ALA A N 1
ATOM 614 C CA . ALA A 1 84 ? -13.169 -13.081 -2.320 1.00 43.41 84 ALA A CA 1
ATOM 615 C C . ALA A 1 84 ? -12.576 -14.216 -3.156 1.00 43.41 84 ALA A C 1
ATOM 617 O O . ALA A 1 84 ? -11.352 -14.388 -3.206 1.00 43.41 84 ALA A O 1
ATOM 618 N N . GLY A 1 85 ? -13.448 -15.022 -3.772 1.00 50.22 85 GLY A N 1
ATOM 619 C CA . GLY A 1 85 ? -13.045 -16.000 -4.786 1.00 50.22 85 GLY A CA 1
ATOM 620 C C . GLY A 1 85 ? -12.199 -15.337 -5.883 1.00 50.22 85 GLY A C 1
ATOM 621 O O . GLY A 1 85 ? -11.985 -14.132 -5.815 1.00 50.22 85 GLY A O 1
ATOM 622 N N . PRO A 1 86 ? -11.707 -16.076 -6.894 1.00 50.12 86 PRO A N 1
ATOM 623 C CA . PRO A 1 86 ? -10.709 -15.570 -7.839 1.00 50.12 86 PRO A CA 1
ATOM 624 C C . PRO A 1 86 ? -11.173 -14.249 -8.458 1.00 50.12 86 PRO A C 1
ATOM 626 O O . PRO A 1 86 ? -11.996 -14.214 -9.372 1.00 50.12 86 PRO A O 1
ATOM 629 N N . ALA A 1 87 ? -10.693 -13.152 -7.886 1.00 61.50 87 ALA A N 1
ATOM 630 C CA . ALA A 1 87 ? -11.136 -11.832 -8.247 1.00 61.50 87 ALA A CA 1
ATOM 631 C C . ALA A 1 87 ? -10.390 -11.477 -9.518 1.00 61.50 87 ALA A C 1
ATOM 633 O O . ALA A 1 87 ? -9.164 -11.587 -9.598 1.00 61.50 87 ALA A O 1
ATOM 634 N N . VAL A 1 88 ? -11.149 -11.097 -10.536 1.00 75.31 88 VAL A N 1
ATOM 635 C CA . VAL A 1 88 ? -10.568 -10.629 -11.784 1.00 75.31 88 VAL A CA 1
ATOM 636 C C . VAL A 1 88 ? -9.810 -9.347 -11.467 1.00 75.31 88 VAL A C 1
ATOM 638 O O . VAL A 1 88 ? -10.407 -8.366 -11.024 1.00 75.31 88 VAL A O 1
ATOM 641 N N . LEU A 1 89 ? -8.493 -9.365 -11.674 1.00 81.00 89 LEU A N 1
ATOM 642 C CA . LEU A 1 89 ? -7.674 -8.178 -11.477 1.00 81.00 89 LEU A CA 1
ATOM 643 C C . LEU A 1 89 ? -8.194 -7.038 -12.371 1.00 81.00 89 LEU A C 1
ATOM 645 O O . LEU A 1 89 ? -8.569 -7.287 -13.524 1.00 81.00 89 LEU A O 1
ATOM 649 N N . PRO A 1 90 ? -8.193 -5.783 -11.887 1.00 81.00 90 PRO A N 1
ATOM 650 C CA . PRO A 1 90 ? -8.599 -4.642 -12.696 1.00 81.00 90 PRO A CA 1
ATOM 651 C C . PRO A 1 90 ? -7.740 -4.573 -13.959 1.00 81.00 90 PRO A C 1
ATOM 653 O O . PRO A 1 90 ? -6.545 -4.868 -13.912 1.00 81.00 90 PRO A O 1
ATOM 656 N N . ARG A 1 91 ? -8.320 -4.186 -15.097 1.00 83.44 91 ARG A N 1
ATOM 657 C CA . ARG A 1 91 ? -7.538 -3.995 -16.328 1.00 83.44 91 ARG A CA 1
ATOM 658 C C . ARG A 1 91 ? -6.449 -2.944 -16.086 1.00 83.44 91 ARG A C 1
ATOM 660 O O . ARG A 1 91 ? -6.670 -1.998 -15.339 1.00 83.44 91 ARG A O 1
ATOM 667 N N . THR A 1 92 ? -5.292 -3.130 -16.708 1.00 87.19 92 THR A N 1
ATOM 668 C CA . THR A 1 92 ? -4.203 -2.148 -16.716 1.00 87.19 92 THR A CA 1
ATOM 669 C C . THR A 1 92 ? -3.718 -1.982 -18.147 1.00 87.19 92 THR A C 1
ATOM 671 O O . THR A 1 92 ? -3.581 -2.977 -18.863 1.00 87.19 92 THR A O 1
ATOM 674 N N . ALA A 1 93 ? -3.508 -0.736 -18.572 1.00 89.44 93 ALA A N 1
ATOM 675 C CA . ALA A 1 93 ? -2.875 -0.428 -19.854 1.00 89.44 93 ALA A CA 1
ATOM 676 C C . ALA A 1 93 ? -1.338 -0.532 -19.805 1.00 89.44 93 ALA A C 1
ATOM 678 O O . ALA A 1 93 ? -0.690 -0.457 -20.845 1.00 89.44 93 ALA A O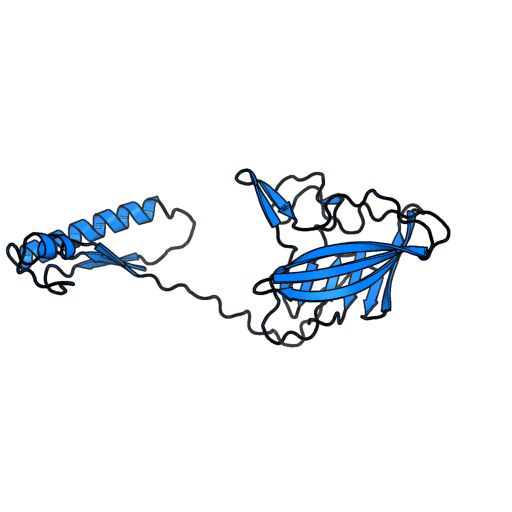 1
ATOM 679 N N . GLY A 1 94 ? -0.766 -0.678 -18.606 1.00 90.94 94 GLY A N 1
ATOM 680 C CA . GLY A 1 94 ? 0.673 -0.759 -18.393 1.00 90.94 94 GLY A CA 1
ATOM 681 C C . GLY A 1 94 ? 1.269 -2.122 -18.727 1.00 90.94 94 GLY A C 1
ATOM 682 O O . GLY A 1 94 ? 0.551 -3.116 -18.859 1.00 90.94 94 GLY A O 1
ATOM 683 N N . GLU A 1 95 ? 2.599 -2.165 -18.789 1.00 95.69 95 GLU A N 1
ATOM 684 C CA . GLU A 1 95 ? 3.350 -3.402 -19.007 1.00 95.69 95 GLU A CA 1
ATOM 685 C C . GLU A 1 95 ? 3.079 -4.405 -17.885 1.00 95.69 95 GLU A C 1
ATOM 687 O O . GLU A 1 95 ? 2.932 -4.039 -16.715 1.00 95.69 95 GLU A O 1
ATOM 692 N N . GLN A 1 96 ? 3.018 -5.689 -18.222 1.00 95.81 96 GLN A N 1
ATOM 693 C CA . GLN A 1 96 ? 2.688 -6.731 -17.255 1.00 95.81 96 GLN A CA 1
ATOM 694 C C . GLN A 1 96 ? 3.756 -7.807 -17.238 1.00 95.81 96 GLN A C 1
ATOM 696 O O . GLN A 1 96 ? 4.283 -8.218 -18.268 1.00 95.81 96 GLN A O 1
ATOM 701 N N . GLY A 1 97 ? 4.031 -8.294 -16.041 1.00 95.88 97 GLY A N 1
ATOM 702 C CA . GLY A 1 97 ? 4.937 -9.395 -15.820 1.00 95.88 97 GLY A CA 1
ATOM 703 C C . GLY A 1 97 ? 4.565 -10.182 -14.577 1.00 95.88 97 GLY A C 1
ATOM 704 O O . GLY A 1 97 ? 3.580 -9.891 -13.893 1.00 95.88 97 GLY A O 1
ATOM 705 N N . ARG A 1 98 ? 5.358 -11.207 -14.292 1.00 96.38 98 ARG A N 1
ATOM 706 C CA . ARG A 1 98 ? 5.100 -12.176 -13.226 1.00 96.38 98 ARG A CA 1
ATOM 707 C C . ARG A 1 98 ? 6.351 -12.349 -12.381 1.00 96.38 98 ARG A C 1
ATOM 709 O O . ARG A 1 98 ? 7.459 -12.280 -12.903 1.00 96.38 98 ARG A O 1
ATOM 716 N N . ALA A 1 99 ? 6.198 -12.597 -11.087 1.00 94.94 99 ALA A N 1
ATOM 717 C CA . ALA A 1 99 ? 7.313 -13.049 -10.267 1.00 94.94 99 ALA A CA 1
ATOM 718 C C . ALA A 1 99 ? 7.811 -14.443 -10.728 1.00 94.94 99 ALA A C 1
ATOM 720 O O . ALA A 1 99 ? 6.992 -15.284 -11.106 1.00 94.94 99 ALA A O 1
ATOM 721 N N . PRO A 1 100 ? 9.127 -14.720 -10.669 1.00 95.81 100 PRO A N 1
ATOM 722 C CA . PRO A 1 100 ? 10.193 -13.830 -10.204 1.00 95.81 100 PRO A CA 1
ATOM 723 C C . PRO A 1 100 ? 10.728 -12.877 -11.286 1.00 95.81 100 PRO A C 1
ATOM 725 O O . PRO A 1 100 ? 11.492 -11.980 -10.958 1.00 95.81 100 PRO A O 1
ATOM 728 N N . ASP A 1 101 ? 10.338 -13.037 -12.551 1.00 95.88 101 ASP A N 1
ATOM 729 C CA . ASP A 1 101 ? 10.963 -12.349 -13.693 1.00 95.88 101 ASP A CA 1
ATOM 730 C C . ASP A 1 101 ? 10.718 -10.832 -13.731 1.00 95.88 101 ASP A C 1
ATOM 732 O O . ASP A 1 101 ? 11.511 -10.076 -14.309 1.00 95.88 101 ASP A O 1
ATOM 736 N N . GLY A 1 102 ? 9.630 -10.389 -13.097 1.00 96.62 102 GLY A N 1
ATOM 737 C CA . GLY A 1 102 ? 9.246 -8.989 -13.033 1.00 96.62 102 GLY A CA 1
ATOM 738 C C . GLY A 1 102 ? 8.669 -8.484 -14.351 1.00 96.62 102 GLY A C 1
ATOM 739 O O . GLY A 1 102 ? 8.107 -9.253 -15.126 1.00 96.62 102 GLY A O 1
ATOM 740 N N . VAL A 1 103 ? 8.795 -7.182 -14.594 1.00 97.88 103 VAL A N 1
ATOM 741 C CA . VAL A 1 103 ? 8.286 -6.501 -15.792 1.00 97.88 103 VAL A CA 1
ATOM 742 C C . VAL A 1 103 ? 9.302 -5.490 -16.306 1.00 97.88 103 VAL A C 1
ATOM 744 O O . VAL A 1 103 ? 9.946 -4.794 -15.522 1.00 97.88 103 VAL A O 1
ATOM 747 N N . GLU A 1 104 ? 9.462 -5.407 -17.622 1.00 97.56 104 GLU A N 1
ATOM 748 C CA . GLU A 1 104 ? 10.334 -4.431 -18.271 1.00 97.56 104 GLU A CA 1
ATOM 749 C C . GLU A 1 104 ? 9.514 -3.244 -18.775 1.00 97.56 104 GLU A C 1
ATOM 751 O O . GLU A 1 104 ? 8.471 -3.426 -19.390 1.00 97.56 104 GLU A O 1
ATOM 756 N N . VAL A 1 105 ? 9.969 -2.026 -18.481 1.00 96.38 105 VAL A N 1
ATOM 757 C CA . VAL A 1 105 ? 9.258 -0.786 -18.798 1.00 96.38 105 VAL A CA 1
ATOM 758 C C . VAL A 1 105 ? 10.206 0.163 -19.521 1.00 96.38 105 VAL A C 1
ATOM 760 O O . VAL A 1 105 ? 11.210 0.615 -18.960 1.00 96.38 105 VAL A O 1
ATOM 763 N N . ALA A 1 106 ? 9.867 0.500 -20.765 1.00 93.69 106 ALA A N 1
ATOM 764 C CA . ALA A 1 106 ? 10.523 1.569 -21.506 1.00 93.69 106 ALA A CA 1
ATOM 765 C C . ALA A 1 106 ? 10.006 2.926 -21.008 1.00 93.69 106 ALA A C 1
ATOM 767 O O . ALA A 1 106 ? 8.817 3.237 -21.109 1.00 93.69 106 ALA A O 1
ATOM 768 N N . LEU A 1 107 ? 10.890 3.747 -20.442 1.00 91.00 107 LEU A N 1
ATOM 769 C CA . LEU A 1 107 ? 10.488 5.019 -19.856 1.00 91.00 107 LEU A CA 1
ATOM 770 C C . LEU A 1 107 ? 10.207 6.061 -20.953 1.00 91.00 107 LEU A C 1
ATOM 772 O O . LEU A 1 107 ? 11.022 6.228 -21.869 1.00 91.00 107 LEU A O 1
ATOM 776 N N . PRO A 1 108 ? 9.118 6.845 -20.831 1.00 86.12 108 PRO A N 1
ATOM 777 C CA . PRO A 1 108 ? 8.805 7.911 -21.776 1.00 86.12 108 PRO A CA 1
ATOM 778 C C . PRO A 1 108 ? 9.947 8.920 -21.927 1.00 86.12 108 PRO A C 1
ATOM 780 O O . PRO A 1 108 ? 10.736 9.122 -20.997 1.00 86.12 108 PRO A O 1
ATOM 783 N N . LEU A 1 109 ? 9.970 9.621 -23.066 1.00 84.75 109 LEU A N 1
ATOM 784 C CA . LEU A 1 109 ? 10.953 10.669 -23.379 1.00 84.75 109 LEU A CA 1
ATOM 785 C C . LEU A 1 109 ? 12.402 10.145 -23.420 1.00 84.75 109 LEU A C 1
ATOM 787 O O . LEU A 1 109 ? 13.334 10.845 -23.025 1.00 84.75 109 LEU A O 1
ATOM 791 N N . ASN A 1 110 ? 12.593 8.905 -23.885 1.00 81.00 110 ASN A N 1
ATOM 792 C CA . ASN A 1 110 ? 13.896 8.242 -23.992 1.00 81.00 110 ASN A CA 1
ATOM 793 C C . ASN A 1 110 ? 14.663 8.200 -22.660 1.00 81.00 110 ASN A C 1
ATOM 795 O O . ASN A 1 110 ? 15.888 8.307 -22.642 1.00 81.00 110 ASN A O 1
ATOM 799 N N . ARG A 1 111 ? 13.964 8.055 -21.526 1.00 87.75 111 ARG A N 1
ATOM 800 C CA . ARG A 1 111 ? 14.581 8.050 -20.184 1.00 87.75 111 ARG A CA 1
ATOM 801 C C . ARG A 1 111 ? 15.197 6.705 -19.780 1.00 87.75 111 ARG A C 1
ATOM 803 O O . ARG A 1 111 ? 15.555 6.540 -18.620 1.00 87.75 111 ARG A O 1
ATOM 810 N N . GLY A 1 112 ? 15.387 5.795 -20.732 1.00 91.31 112 GLY A N 1
ATOM 811 C CA . GLY A 1 112 ? 15.987 4.474 -20.535 1.00 91.31 112 GLY A CA 1
ATOM 812 C C . GLY A 1 112 ? 14.954 3.378 -20.280 1.00 91.31 112 GLY A C 1
ATOM 813 O O . GLY A 1 112 ? 13.751 3.630 -20.303 1.00 91.31 112 GLY A O 1
ATOM 814 N N . THR A 1 113 ? 15.439 2.164 -20.036 1.00 95.81 113 THR A N 1
ATOM 815 C CA . THR A 1 113 ? 14.606 0.980 -19.794 1.00 95.81 113 THR A CA 1
ATOM 816 C C . THR A 1 113 ? 14.899 0.441 -18.405 1.00 95.81 113 THR A C 1
ATOM 818 O O . THR A 1 113 ? 16.061 0.252 -18.038 1.00 95.81 113 THR A O 1
ATOM 821 N N . ILE A 1 114 ? 13.845 0.218 -17.625 1.00 97.94 114 ILE A N 1
ATOM 822 C CA . ILE A 1 114 ? 13.945 -0.323 -16.271 1.00 97.94 114 ILE A CA 1
ATOM 823 C C . ILE A 1 114 ? 13.180 -1.634 -16.203 1.00 97.94 114 ILE A C 1
ATOM 825 O O . ILE A 1 114 ? 12.007 -1.696 -16.566 1.00 97.94 114 ILE A O 1
ATOM 829 N N . ARG A 1 115 ? 13.826 -2.668 -15.674 1.00 98.19 115 ARG A N 1
ATOM 830 C CA . ARG A 1 115 ? 13.162 -3.889 -15.237 1.00 98.19 115 ARG A CA 1
ATOM 831 C C . ARG A 1 115 ? 12.834 -3.786 -13.755 1.00 98.19 115 ARG A C 1
ATOM 833 O O . ARG A 1 115 ? 13.733 -3.651 -12.928 1.00 98.19 115 ARG A O 1
ATOM 840 N N . PHE A 1 116 ? 11.552 -3.876 -13.431 1.00 98.25 116 PHE A N 1
ATOM 841 C CA . PHE A 1 116 ? 11.059 -3.961 -12.066 1.00 98.25 116 PHE A CA 1
ATOM 842 C C . PHE A 1 116 ? 10.923 -5.422 -11.661 1.00 98.25 116 PHE A C 1
ATOM 844 O O . PHE A 1 116 ? 10.134 -6.149 -12.258 1.00 98.25 116 PHE A O 1
ATOM 851 N N . VAL A 1 117 ? 11.678 -5.843 -10.651 1.00 96.94 117 VAL A N 1
ATOM 852 C CA . VAL A 1 117 ? 11.703 -7.222 -10.147 1.00 96.94 117 VAL A CA 1
ATOM 853 C C . VAL A 1 117 ? 11.198 -7.241 -8.704 1.00 96.94 117 VAL A C 1
ATOM 855 O O . VAL A 1 117 ? 11.649 -6.423 -7.897 1.00 96.94 117 VAL A O 1
ATOM 858 N N . PRO A 1 118 ? 10.280 -8.151 -8.338 1.00 93.56 118 PRO A N 1
ATOM 859 C CA . PRO A 1 118 ? 9.885 -8.308 -6.946 1.00 93.56 118 PRO A CA 1
ATOM 860 C C . PRO A 1 118 ? 11.075 -8.851 -6.143 1.00 93.56 118 PRO A C 1
ATOM 862 O O . PRO A 1 118 ? 11.545 -9.953 -6.408 1.00 93.56 118 PRO A O 1
ATOM 865 N N . GLY A 1 119 ? 11.571 -8.077 -5.177 1.00 89.69 119 GLY A N 1
ATOM 866 C CA . GLY A 1 119 ? 12.664 -8.491 -4.297 1.00 89.69 119 GLY A CA 1
ATOM 867 C C . GLY A 1 119 ? 12.154 -9.404 -3.185 1.00 89.69 119 GLY A C 1
ATOM 868 O O . GLY A 1 119 ? 12.323 -10.617 -3.227 1.00 89.69 119 GLY A O 1
ATOM 869 N N . THR A 1 120 ? 11.493 -8.823 -2.186 1.00 92.25 120 THR A N 1
ATOM 870 C CA . THR A 1 120 ? 10.891 -9.566 -1.066 1.00 92.25 120 THR A CA 1
ATOM 871 C C . THR A 1 120 ? 9.543 -8.962 -0.717 1.00 92.25 120 THR A C 1
ATOM 873 O O . THR A 1 120 ? 9.435 -7.742 -0.689 1.00 92.25 120 THR A O 1
ATOM 876 N N . ALA A 1 121 ? 8.548 -9.774 -0.375 1.00 96.38 121 ALA A N 1
ATOM 877 C CA . ALA A 1 121 ? 7.336 -9.314 0.296 1.00 96.38 121 ALA A CA 1
ATOM 878 C C . ALA A 1 121 ? 7.210 -10.092 1.606 1.00 96.38 121 ALA A C 1
ATOM 880 O O . ALA A 1 121 ? 6.929 -11.290 1.590 1.00 96.38 121 ALA A O 1
ATOM 881 N N . THR A 1 122 ? 7.487 -9.437 2.734 1.00 97.44 122 THR A N 1
ATOM 882 C CA . THR A 1 122 ? 7.593 -10.123 4.025 1.00 97.44 122 THR A CA 1
ATOM 883 C C . THR A 1 122 ? 6.687 -9.513 5.083 1.00 97.44 122 THR A C 1
ATOM 885 O O . THR A 1 122 ? 6.708 -8.303 5.326 1.00 97.44 122 THR A O 1
ATOM 888 N N . VAL A 1 123 ? 5.902 -10.361 5.742 1.00 97.06 123 VAL A N 1
ATOM 889 C CA . VAL A 1 123 ? 4.993 -9.964 6.815 1.00 97.06 123 VAL A CA 1
ATOM 890 C C . VAL A 1 123 ? 5.786 -9.614 8.079 1.00 97.06 123 VAL A C 1
ATOM 892 O O . VAL A 1 123 ? 6.725 -10.299 8.503 1.00 97.06 123 VAL A O 1
ATOM 895 N N . ARG A 1 124 ? 5.410 -8.494 8.692 1.00 95.25 124 ARG A N 1
ATOM 896 C CA . ARG A 1 124 ? 5.987 -7.922 9.912 1.00 95.25 124 ARG A CA 1
ATOM 897 C C . ARG A 1 124 ? 4.848 -7.448 10.812 1.00 95.25 124 ARG A C 1
ATOM 899 O O . ARG A 1 124 ? 4.461 -6.282 10.796 1.00 95.25 124 ARG A O 1
ATOM 906 N N . GLY A 1 125 ? 4.284 -8.377 11.584 1.00 93.62 125 GLY A N 1
ATOM 907 C CA . GLY A 1 125 ? 3.119 -8.104 12.428 1.00 93.62 125 GLY A CA 1
ATOM 908 C C . GLY A 1 125 ? 1.910 -7.682 11.577 1.00 93.62 125 GLY A C 1
ATOM 909 O O . GLY A 1 125 ? 1.505 -8.455 10.712 1.00 93.62 125 GLY A O 1
ATOM 910 N N . PRO A 1 126 ? 1.328 -6.486 11.787 1.00 94.62 126 PRO A N 1
ATOM 911 C CA . PRO A 1 126 ? 0.193 -6.004 10.998 1.00 94.62 126 PRO A CA 1
ATOM 912 C C . PRO A 1 126 ? 0.592 -5.416 9.631 1.00 94.62 126 PRO A C 1
ATOM 914 O O . PRO A 1 126 ? -0.268 -4.882 8.930 1.00 94.62 126 PRO A O 1
ATOM 917 N N . PHE A 1 127 ? 1.871 -5.482 9.251 1.00 96.88 127 PHE A N 1
ATOM 918 C CA . PHE A 1 127 ? 2.402 -4.835 8.053 1.00 96.88 127 PHE A CA 1
ATOM 919 C C . PHE A 1 127 ? 3.047 -5.829 7.085 1.00 96.88 127 PHE A C 1
ATOM 921 O O . PHE A 1 127 ? 3.472 -6.915 7.477 1.00 96.88 127 PHE A O 1
ATOM 928 N N . LEU A 1 128 ? 3.158 -5.429 5.823 1.00 97.56 128 LEU A N 1
ATOM 929 C CA . LEU A 1 128 ? 3.913 -6.106 4.777 1.00 97.56 128 LEU A CA 1
ATOM 930 C C . LEU A 1 128 ? 5.001 -5.152 4.274 1.00 97.56 128 LEU A C 1
ATOM 932 O O . LEU A 1 128 ? 4.688 -4.073 3.769 1.00 97.56 128 LEU A O 1
ATOM 936 N N . LEU A 1 129 ? 6.265 -5.556 4.403 1.00 97.38 129 LEU A N 1
ATOM 937 C CA . LEU A 1 129 ? 7.395 -4.866 3.783 1.00 97.38 129 LEU A CA 1
ATOM 938 C C . LEU A 1 129 ? 7.641 -5.471 2.403 1.00 97.38 129 LEU A C 1
ATOM 940 O O . LEU A 1 129 ? 7.975 -6.651 2.295 1.00 97.38 129 LEU A O 1
ATOM 944 N N . VAL A 1 130 ? 7.496 -4.655 1.364 1.00 97.56 130 VAL A N 1
ATOM 945 C CA . VAL A 1 130 ? 7.776 -5.018 -0.023 1.00 97.56 130 VAL A CA 1
ATOM 946 C C . VAL A 1 130 ? 9.020 -4.275 -0.497 1.00 97.56 130 VAL A C 1
ATOM 948 O O . VAL A 1 130 ? 9.037 -3.048 -0.533 1.00 97.56 130 VAL A O 1
ATOM 951 N N . ASN A 1 131 ? 10.041 -5.026 -0.900 1.00 97.31 131 ASN A N 1
ATOM 952 C CA . ASN A 1 131 ? 11.188 -4.509 -1.631 1.00 97.31 131 ASN A CA 1
ATOM 953 C C . ASN A 1 131 ? 10.961 -4.732 -3.126 1.00 97.31 131 ASN A C 1
ATOM 955 O O . ASN A 1 131 ? 10.815 -5.875 -3.566 1.00 97.31 131 ASN A O 1
ATOM 959 N N . LEU A 1 132 ? 10.947 -3.651 -3.901 1.00 97.69 132 LEU A N 1
ATOM 960 C CA . LEU A 1 132 ? 10.857 -3.677 -5.359 1.00 97.69 132 LEU A CA 1
ATOM 961 C C . LEU A 1 132 ? 12.195 -3.220 -5.945 1.00 97.69 132 LEU A C 1
ATOM 963 O O . LEU A 1 132 ? 12.671 -2.134 -5.627 1.00 97.69 132 LEU A O 1
ATOM 967 N N . LEU A 1 133 ? 12.806 -4.041 -6.792 1.00 97.62 133 LEU A N 1
ATOM 968 C CA . LEU A 1 133 ? 14.097 -3.741 -7.406 1.00 97.62 133 LEU A CA 1
ATOM 969 C C . LEU A 1 133 ? 13.870 -3.077 -8.761 1.00 97.62 133 LEU A C 1
ATOM 971 O O . LEU A 1 133 ? 13.241 -3.665 -9.637 1.00 97.62 133 LEU A O 1
ATOM 975 N N . ALA A 1 134 ? 14.389 -1.868 -8.943 1.00 97.75 134 ALA A N 1
ATOM 976 C CA . ALA A 1 134 ? 14.398 -1.158 -10.215 1.00 97.75 134 ALA A CA 1
ATOM 977 C C . ALA A 1 134 ? 15.783 -1.299 -10.855 1.00 97.75 134 ALA A C 1
ATOM 979 O O . ALA A 1 134 ? 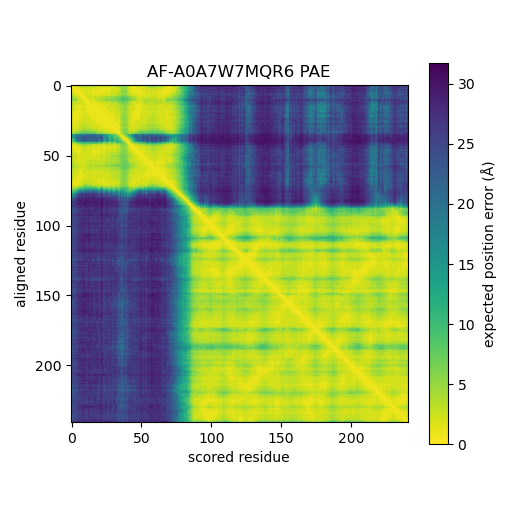16.716 -0.581 -10.492 1.00 97.75 134 ALA A O 1
ATOM 980 N N . ARG A 1 135 ? 15.931 -2.232 -11.798 1.00 97.94 135 ARG A N 1
ATOM 981 C CA . ARG A 1 135 ? 17.197 -2.508 -12.485 1.00 97.94 135 ARG A CA 1
ATOM 982 C C . ARG A 1 135 ? 17.248 -1.815 -13.836 1.00 97.94 135 ARG A C 1
ATOM 984 O O . ARG A 1 135 ? 16.359 -2.002 -14.661 1.00 97.94 135 ARG A O 1
ATOM 991 N N . ASN A 1 136 ? 18.309 -1.060 -14.093 1.00 97.94 136 ASN A N 1
ATOM 992 C CA . ASN A 1 136 ? 18.525 -0.461 -15.403 1.00 97.94 136 ASN A CA 1
ATOM 993 C C . ASN A 1 136 ? 19.108 -1.495 -16.373 1.00 97.94 136 ASN A C 1
ATOM 995 O O . ASN A 1 136 ? 20.239 -1.954 -16.200 1.00 97.94 136 ASN A O 1
ATOM 999 N N . THR A 1 137 ? 18.320 -1.858 -17.383 1.00 97.31 137 THR A N 1
ATOM 1000 C CA . THR A 1 137 ? 18.697 -2.819 -18.432 1.00 97.31 137 THR A CA 1
ATOM 1001 C C . THR A 1 137 ? 19.186 -2.142 -19.712 1.00 97.31 137 THR A C 1
ATOM 1003 O O . THR A 1 137 ? 19.602 -2.828 -20.641 1.00 97.31 137 THR A O 1
ATOM 1006 N N . GLY A 1 138 ? 19.157 -0.808 -19.765 1.00 94.88 138 GLY A N 1
ATOM 1007 C CA . GLY A 1 138 ? 19.674 -0.023 -20.878 1.00 94.88 138 GLY A CA 1
ATOM 1008 C C . GLY A 1 138 ? 21.174 0.269 -20.785 1.00 94.88 138 GLY A C 1
ATOM 1009 O O . GLY A 1 138 ? 21.866 -0.106 -19.839 1.00 94.88 138 GLY A O 1
ATOM 1010 N N . ASP A 1 139 ? 21.659 1.005 -21.780 1.00 94.88 139 ASP A N 1
ATOM 1011 C CA . ASP A 1 139 ? 23.055 1.425 -21.967 1.00 94.88 139 ASP A CA 1
ATOM 1012 C C . ASP A 1 139 ? 23.358 2.838 -21.428 1.00 94.88 139 ASP A C 1
ATOM 1014 O O . ASP A 1 139 ? 24.510 3.263 -21.347 1.00 94.88 139 ASP A O 1
ATOM 1018 N N . ARG A 1 140 ? 22.321 3.570 -21.014 1.00 94.25 140 ARG A N 1
ATOM 1019 C CA . ARG A 1 140 ? 22.383 4.937 -20.481 1.00 94.25 140 ARG A CA 1
ATOM 1020 C C . ARG A 1 140 ? 21.769 5.028 -19.093 1.00 94.25 140 ARG A C 1
ATOM 1022 O O . ARG A 1 140 ? 20.973 4.186 -18.689 1.00 94.25 140 ARG A O 1
ATOM 1029 N N . LYS A 1 141 ? 22.099 6.094 -18.361 1.00 95.06 141 LYS A N 1
ATOM 1030 C CA . LYS A 1 141 ? 21.443 6.410 -17.084 1.00 95.06 141 LYS A CA 1
ATOM 1031 C C . LYS A 1 141 ? 19.927 6.552 -17.275 1.00 95.06 141 LYS A C 1
ATOM 1033 O O . LYS A 1 141 ? 19.487 7.186 -18.239 1.00 95.06 141 LYS A O 1
ATOM 1038 N N . ALA A 1 142 ? 19.162 6.012 -16.331 1.00 95.69 142 ALA A N 1
ATOM 1039 C CA . ALA A 1 142 ? 17.703 6.040 -16.333 1.00 95.69 142 ALA A CA 1
ATOM 1040 C C . ALA A 1 142 ? 17.148 6.650 -15.039 1.00 95.69 142 ALA A C 1
ATOM 1042 O O . ALA A 1 142 ? 17.802 6.599 -14.003 1.00 95.69 142 ALA A O 1
ATOM 1043 N N . THR A 1 143 ? 15.956 7.244 -15.081 1.00 92.69 143 THR A N 1
ATOM 1044 C CA . THR A 1 143 ? 15.295 7.806 -13.889 1.00 92.69 143 THR A CA 1
ATOM 1045 C C . THR A 1 143 ? 1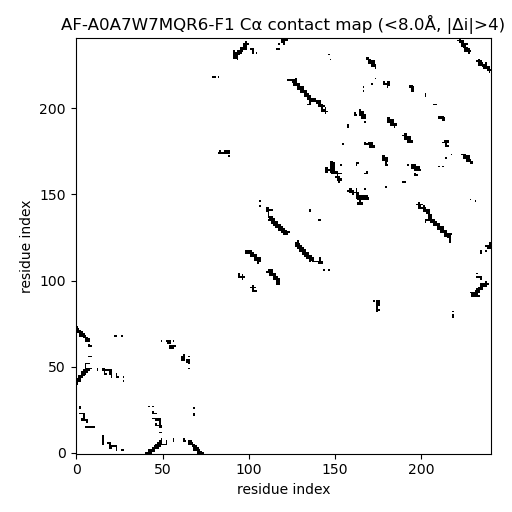3.816 7.454 -13.876 1.00 92.69 143 THR A C 1
ATOM 1047 O O . THR A 1 143 ? 13.123 7.620 -14.877 1.00 92.69 143 THR A O 1
ATOM 1050 N N . ILE A 1 144 ? 13.330 6.998 -12.723 1.00 95.25 144 ILE A N 1
ATOM 1051 C CA . ILE A 1 144 ? 11.948 6.540 -12.524 1.00 95.25 144 ILE A CA 1
ATOM 1052 C C . ILE A 1 144 ? 11.065 7.595 -11.839 1.00 95.25 144 ILE A C 1
ATOM 1054 O O . ILE A 1 144 ? 9.996 7.255 -11.338 1.00 95.25 144 ILE A O 1
ATOM 1058 N N . LEU A 1 145 ? 11.512 8.859 -11.831 1.00 92.31 145 LEU A N 1
ATOM 1059 C CA . LEU A 1 145 ? 10.983 9.976 -11.039 1.00 92.31 145 LEU A CA 1
ATOM 1060 C C . LEU A 1 145 ? 9.457 10.020 -10.923 1.00 92.31 145 LEU A C 1
ATOM 1062 O O . LEU A 1 145 ? 8.948 10.175 -9.830 1.00 92.31 145 LEU A O 1
ATOM 1066 N N . ASP A 1 146 ? 8.722 9.891 -12.019 1.00 91.69 146 ASP A N 1
ATOM 1067 C CA . ASP A 1 146 ? 7.261 10.014 -12.056 1.00 91.69 146 ASP A CA 1
ATOM 1068 C C . ASP A 1 146 ? 6.539 8.699 -12.372 1.00 91.69 146 ASP A C 1
ATOM 1070 O O . ASP A 1 146 ? 5.313 8.677 -12.463 1.00 91.69 146 ASP A O 1
ATOM 1074 N N . LEU A 1 147 ? 7.278 7.598 -12.535 1.00 94.38 147 LEU A N 1
ATOM 1075 C CA . LEU A 1 147 ? 6.699 6.332 -12.973 1.00 94.38 147 LEU A CA 1
ATOM 1076 C C . LEU A 1 147 ? 5.862 5.681 -11.871 1.00 94.38 147 LEU A C 1
ATOM 1078 O O . LEU A 1 147 ? 4.792 5.153 -12.153 1.00 94.38 147 LEU A O 1
ATOM 1082 N N . LEU A 1 148 ? 6.330 5.720 -10.625 1.00 95.75 148 LEU A N 1
ATOM 1083 C CA . LEU A 1 148 ? 5.690 5.033 -9.494 1.00 95.75 148 LEU A CA 1
ATOM 1084 C C . LEU A 1 148 ? 4.837 5.964 -8.626 1.00 95.75 148 LEU A C 1
ATOM 1086 O O . LEU A 1 148 ? 4.194 5.521 -7.673 1.00 95.75 148 LEU A O 1
ATOM 1090 N N . GLY A 1 149 ? 4.845 7.258 -8.935 1.00 93.12 149 GLY A N 1
ATOM 1091 C CA . GLY A 1 149 ? 4.122 8.262 -8.171 1.00 93.12 149 GLY A CA 1
ATOM 1092 C C . GLY A 1 149 ? 2.649 8.331 -8.542 1.00 93.12 149 GLY A C 1
ATOM 1093 O O . GLY A 1 149 ? 2.182 7.690 -9.481 1.00 93.12 149 GLY A O 1
ATOM 1094 N N . GLN A 1 150 ? 1.903 9.150 -7.822 1.00 88.69 150 GLN A N 1
ATOM 1095 C CA . GLN A 1 150 ? 0.501 9.443 -8.123 1.00 88.69 150 GLN A CA 1
ATOM 1096 C C . GLN A 1 150 ? 0.346 10.870 -8.672 1.00 88.69 150 GLN A C 1
ATOM 1098 O O . GLN A 1 150 ? 1.264 11.408 -9.291 1.00 88.69 150 GLN A O 1
ATOM 1103 N N . GLY A 1 151 ? -0.827 11.480 -8.510 1.00 89.31 151 GLY A N 1
ATOM 1104 C CA . GLY A 1 151 ? -1.009 12.904 -8.779 1.00 89.31 151 GLY A CA 1
ATOM 1105 C C . GLY A 1 151 ? -0.303 13.793 -7.747 1.00 89.31 151 GLY A C 1
ATOM 1106 O O . GLY A 1 151 ? 0.483 13.334 -6.921 1.00 89.31 151 GLY A O 1
ATOM 1107 N N . VAL A 1 152 ? -0.619 15.088 -7.780 1.00 91.06 152 VAL A N 1
ATOM 1108 C CA . VAL A 1 152 ? -0.198 16.058 -6.745 1.00 91.06 152 VAL A CA 1
ATOM 1109 C C . VAL A 1 152 ? -1.101 16.037 -5.504 1.00 91.06 152 VAL A C 1
ATOM 1111 O O . VAL A 1 152 ? -0.875 16.790 -4.562 1.00 91.06 152 VAL A O 1
ATOM 1114 N N . PHE A 1 153 ? -2.112 15.170 -5.511 1.00 90.44 153 PHE A N 1
ATOM 1115 C CA . PHE A 1 153 ? -2.976 14.879 -4.376 1.00 90.44 153 PHE A CA 1
ATOM 1116 C C .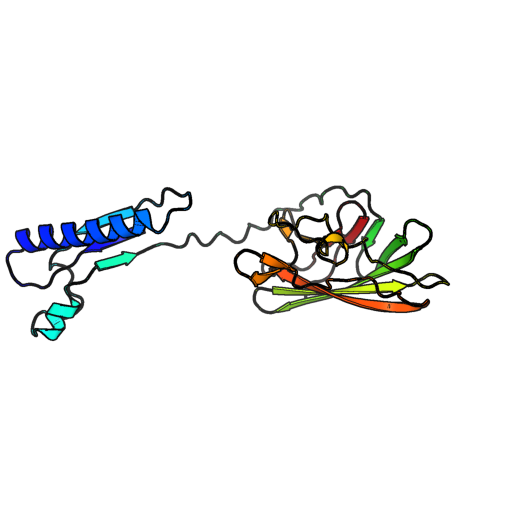 PHE A 1 153 ? -2.745 13.438 -3.932 1.00 90.44 153 PHE A C 1
ATOM 1118 O O . PHE A 1 153 ? -2.583 12.540 -4.766 1.00 90.44 153 PHE A O 1
ATOM 1125 N N . THR A 1 154 ? -2.681 13.230 -2.620 1.00 89.56 154 THR A N 1
ATOM 1126 C CA . THR A 1 154 ? -2.555 11.901 -2.026 1.00 89.56 154 THR A CA 1
ATOM 1127 C C . THR A 1 154 ? -3.889 11.156 -2.069 1.00 89.56 154 THR A C 1
ATOM 1129 O O . THR A 1 154 ? -4.940 11.721 -2.361 1.00 89.56 154 THR A O 1
ATOM 1132 N N . VAL A 1 155 ? -3.870 9.876 -1.698 1.00 86.19 155 VAL A N 1
ATOM 1133 C CA . VAL A 1 155 ? -5.080 9.051 -1.531 1.00 86.19 155 VAL A CA 1
ATOM 1134 C C . VAL A 1 155 ? -6.031 9.558 -0.440 1.00 86.19 155 VAL A C 1
ATOM 1136 O O . VAL A 1 155 ? -7.164 9.094 -0.359 1.00 86.19 155 VAL A O 1
ATOM 1139 N N . ARG A 1 156 ? -5.573 10.498 0.396 1.00 89.81 156 ARG A N 1
ATOM 1140 C CA . ARG A 1 156 ? -6.362 11.186 1.426 1.00 89.81 156 ARG A CA 1
ATOM 1141 C C . ARG A 1 156 ? -6.923 12.528 0.955 1.00 89.81 156 ARG A C 1
ATOM 1143 O O . ARG A 1 156 ? -7.479 13.250 1.770 1.00 89.81 156 ARG A O 1
ATOM 1150 N N . ASP A 1 157 ? -6.764 12.855 -0.329 1.00 90.94 157 ASP A N 1
ATOM 1151 C CA . ASP A 1 157 ? -7.118 14.156 -0.913 1.00 90.94 157 ASP A CA 1
ATOM 1152 C C . ASP A 1 157 ? -6.297 15.331 -0.340 1.00 90.94 157 ASP A C 1
ATOM 1154 O O . ASP A 1 157 ? -6.718 16.484 -0.311 1.00 90.94 157 ASP A O 1
ATOM 1158 N N . GLU A 1 158 ? -5.074 15.046 0.117 1.00 91.81 158 GLU A N 1
ATOM 1159 C CA . GLU A 1 158 ? -4.158 16.063 0.637 1.00 91.81 158 GLU A CA 1
ATOM 1160 C C . GLU A 1 158 ? -3.195 16.523 -0.457 1.00 91.81 158 GLU A C 1
ATOM 1162 O O . GLU A 1 158 ? -2.648 15.706 -1.201 1.00 91.81 158 GLU A O 1
ATOM 1167 N N . PHE A 1 159 ? -2.928 17.828 -0.537 1.00 90.38 159 PHE A N 1
ATOM 1168 C CA . PHE A 1 159 ? -1.947 18.355 -1.482 1.00 90.38 159 PHE A CA 1
ATOM 1169 C C . PHE A 1 159 ? -0.517 17.972 -1.068 1.00 90.38 159 PHE A C 1
ATOM 1171 O O . PHE A 1 159 ? 0.009 18.430 -0.049 1.00 90.38 159 PHE A O 1
ATOM 1178 N N . ASP A 1 160 ? 0.140 17.167 -1.901 1.00 89.62 160 ASP A N 1
ATOM 1179 C CA . ASP A 1 160 ? 1.547 16.806 -1.772 1.00 89.62 160 ASP A CA 1
ATOM 1180 C C . ASP A 1 160 ? 2.225 16.830 -3.154 1.00 89.62 160 ASP A C 1
ATOM 1182 O O . ASP A 1 160 ? 2.114 15.865 -3.919 1.00 89.62 160 ASP A O 1
ATOM 1186 N N . PRO A 1 161 ? 3.007 17.877 -3.480 1.00 87.19 161 PRO A N 1
ATOM 1187 C CA . PRO A 1 161 ? 3.664 17.972 -4.782 1.00 87.19 161 PRO A CA 1
ATOM 1188 C C . PRO A 1 161 ? 4.702 16.863 -5.012 1.00 87.19 161 PRO A C 1
ATOM 1190 O O . PRO A 1 161 ? 5.062 16.592 -6.156 1.00 87.19 161 PRO A O 1
ATOM 1193 N N . TYR A 1 162 ? 5.169 16.194 -3.952 1.00 88.00 162 TYR A N 1
ATOM 1194 C CA . TYR A 1 162 ? 6.124 15.090 -4.040 1.00 88.00 162 TYR A CA 1
ATOM 1195 C C . TYR A 1 162 ? 5.457 13.720 -4.185 1.00 88.00 162 TYR A C 1
ATOM 1197 O O . TYR A 1 162 ? 6.138 12.755 -4.521 1.00 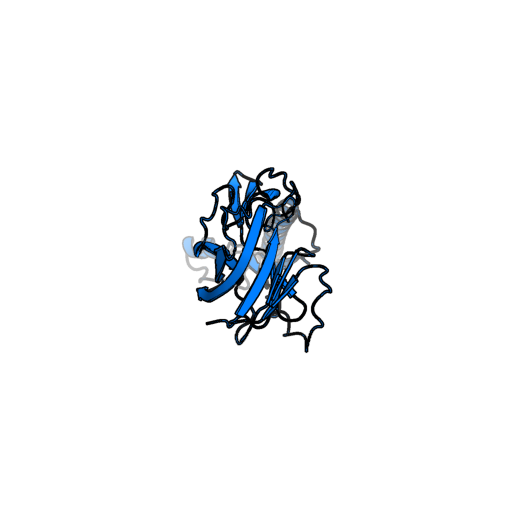88.00 162 TYR A O 1
ATOM 1205 N N . ALA A 1 163 ? 4.136 13.607 -4.004 1.00 90.75 163 ALA A N 1
ATOM 1206 C CA . ALA A 1 163 ? 3.422 12.344 -4.207 1.00 90.75 163 ALA A CA 1
ATOM 1207 C C . ALA A 1 163 ? 3.541 11.833 -5.655 1.00 90.75 163 ALA A C 1
ATOM 1209 O O . ALA A 1 163 ? 3.552 10.622 -5.891 1.00 90.75 163 ALA A O 1
ATOM 1210 N N . ARG A 1 164 ? 3.718 12.753 -6.610 1.00 92.88 164 ARG A N 1
ATOM 1211 C CA . ARG A 1 164 ? 4.026 12.453 -8.012 1.00 92.88 164 ARG A CA 1
ATOM 1212 C C . ARG A 1 164 ? 5.427 11.894 -8.236 1.00 92.88 164 ARG A C 1
ATOM 1214 O O . ARG A 1 164 ? 5.627 11.180 -9.210 1.00 92.88 164 ARG A O 1
ATOM 1221 N N . TYR A 1 165 ? 6.379 12.232 -7.372 1.00 93.88 165 TYR A N 1
ATOM 1222 C CA . TYR A 1 165 ? 7.803 11.980 -7.596 1.00 93.88 165 TYR A CA 1
A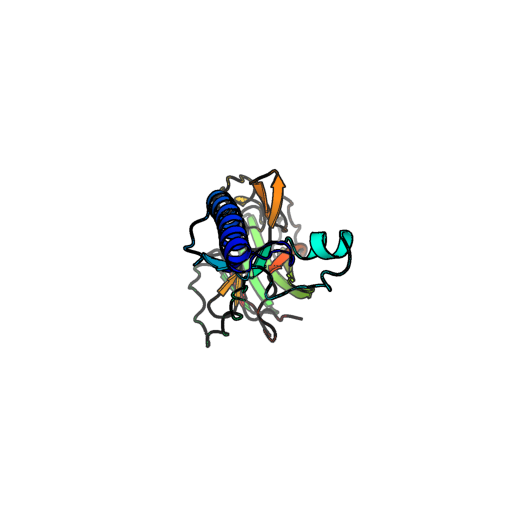TOM 1223 C C . TYR A 1 165 ? 8.376 10.797 -6.801 1.00 93.88 165 TYR A C 1
ATOM 1225 O O . TYR A 1 165 ? 9.562 10.478 -6.910 1.00 93.88 165 TYR A O 1
ATOM 1233 N N . GLY A 1 166 ? 7.552 10.190 -5.951 1.00 94.12 166 GLY A N 1
ATOM 1234 C CA . GLY A 1 166 ? 7.905 9.033 -5.138 1.00 94.12 166 GLY A CA 1
ATOM 1235 C C . GLY A 1 166 ? 7.268 7.744 -5.643 1.00 94.12 166 GLY A C 1
ATOM 1236 O O . GLY A 1 166 ? 6.830 7.645 -6.784 1.00 94.12 166 GLY A O 1
ATOM 1237 N N . ALA A 1 167 ? 7.153 6.769 -4.748 1.00 95.81 167 ALA A N 1
ATOM 1238 C CA . ALA A 1 167 ? 6.488 5.491 -4.988 1.00 95.81 167 ALA A CA 1
ATOM 1239 C C . ALA A 1 167 ? 5.068 5.419 -4.389 1.00 95.81 167 ALA A C 1
ATOM 1241 O O . ALA A 1 167 ? 4.523 4.340 -4.168 1.00 95.81 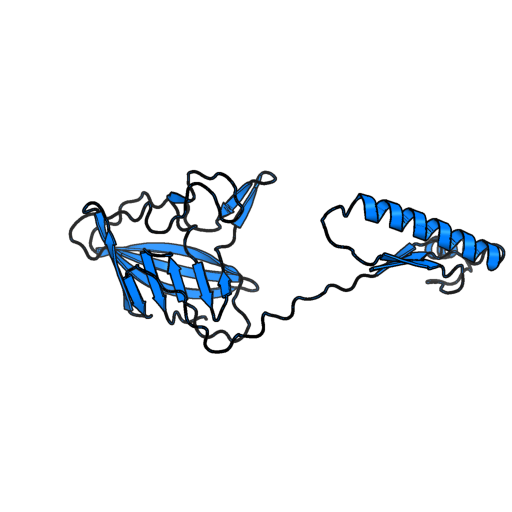167 ALA A O 1
ATOM 1242 N N . ALA A 1 168 ? 4.451 6.571 -4.110 1.00 94.12 168 ALA A N 1
ATOM 1243 C CA . ALA A 1 168 ? 3.149 6.643 -3.445 1.00 94.12 168 ALA A CA 1
ATOM 1244 C C . ALA A 1 168 ? 1.973 6.164 -4.321 1.00 94.12 168 ALA A C 1
ATOM 1246 O O . ALA A 1 168 ? 0.875 5.964 -3.809 1.00 94.12 168 ALA A O 1
ATOM 1247 N N . GLY A 1 169 ? 2.185 5.999 -5.630 1.00 94.56 169 GLY A N 1
ATOM 1248 C CA . GLY A 1 169 ? 1.194 5.457 -6.560 1.00 94.56 169 GLY A CA 1
ATOM 1249 C C . GLY A 1 169 ? 1.176 3.929 -6.636 1.00 94.56 169 GLY A C 1
ATOM 1250 O O . GLY A 1 169 ? 0.286 3.381 -7.288 1.00 94.56 169 GLY A O 1
ATOM 1251 N N . VAL A 1 170 ? 2.121 3.241 -5.984 1.00 96.12 170 VAL A N 1
ATOM 1252 C CA . VAL A 1 170 ? 2.173 1.775 -5.964 1.00 96.12 170 VAL A CA 1
ATOM 1253 C C . VAL A 1 170 ? 1.071 1.216 -5.063 1.00 96.12 170 VAL A C 1
ATOM 1255 O O . VAL A 1 170 ? 0.866 1.667 -3.934 1.00 96.12 170 VAL A O 1
ATOM 1258 N N . ARG A 1 171 ? 0.371 0.202 -5.569 1.00 95.25 171 ARG A N 1
ATOM 1259 C CA . ARG A 1 171 ? -0.716 -0.511 -4.898 1.00 95.25 171 ARG A CA 1
ATOM 1260 C C . ARG A 1 171 ? -0.377 -1.986 -4.770 1.00 95.25 171 ARG A C 1
ATOM 1262 O O . ARG A 1 171 ? 0.316 -2.561 -5.609 1.00 95.25 171 ARG A O 1
ATOM 1269 N N . LEU A 1 172 ? -0.935 -2.598 -3.738 1.00 95.50 172 LEU A N 1
ATOM 1270 C CA . LEU A 1 172 ? -0.912 -4.033 -3.532 1.00 95.50 172 LEU A CA 1
ATOM 1271 C C . LEU A 1 172 ? -2.311 -4.584 -3.801 1.00 95.50 172 LEU A C 1
ATOM 1273 O O . LEU A 1 172 ? -3.262 -4.217 -3.111 1.00 95.50 172 LEU A O 1
ATOM 1277 N N . LEU A 1 173 ? -2.445 -5.449 -4.802 1.00 94.19 173 LEU A N 1
ATOM 1278 C CA . LEU A 1 173 ? -3.703 -6.122 -5.106 1.00 94.19 173 LEU A CA 1
ATOM 1279 C C . LEU A 1 173 ? -3.688 -7.534 -4.527 1.00 94.19 173 LEU A C 1
ATOM 1281 O O . LEU A 1 173 ? -2.718 -8.282 -4.687 1.00 94.19 173 LEU A O 1
ATOM 1285 N N . HIS A 1 174 ? -4.786 -7.903 -3.880 1.00 90.44 174 HIS A N 1
ATOM 1286 C CA . HIS A 1 174 ? -5.026 -9.252 -3.391 1.00 90.44 174 HIS A CA 1
ATOM 1287 C C . HIS A 1 174 ? -6.529 -9.535 -3.384 1.00 90.44 174 HIS A C 1
ATOM 1289 O O . HIS A 1 174 ? -7.295 -8.836 -2.717 1.00 90.44 174 HIS A O 1
ATOM 1295 N N . GLY A 1 175 ? -6.955 -10.564 -4.119 1.00 83.12 175 GLY A N 1
ATOM 1296 C CA . GLY A 1 175 ? -8.378 -10.796 -4.343 1.00 83.12 175 GLY A CA 1
ATOM 1297 C C . GLY A 1 175 ? -9.032 -9.554 -4.954 1.00 83.12 175 GLY A C 1
ATOM 1298 O O . GLY A 1 175 ? -8.525 -8.986 -5.919 1.00 83.12 175 GLY A O 1
ATOM 1299 N N . ASP A 1 176 ? -10.155 -9.135 -4.384 1.00 81.06 176 ASP A N 1
ATOM 1300 C CA . ASP A 1 176 ? -10.924 -7.953 -4.783 1.00 81.06 176 ASP A CA 1
ATOM 1301 C C . ASP A 1 176 ? -10.462 -6.663 -4.084 1.00 81.06 176 ASP 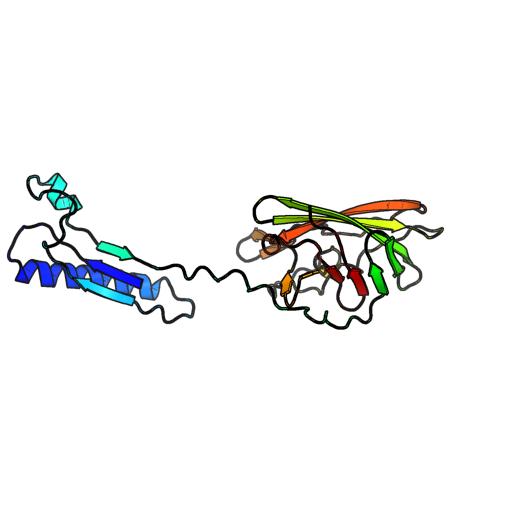A C 1
ATOM 1303 O O . ASP A 1 176 ? -11.070 -5.605 -4.247 1.00 81.06 176 ASP A O 1
ATOM 1307 N N . THR A 1 177 ? -9.378 -6.735 -3.308 1.00 86.31 177 THR A N 1
ATOM 1308 C CA . THR A 1 177 ? -8.862 -5.604 -2.539 1.00 86.31 177 THR A CA 1
ATOM 1309 C C . THR A 1 177 ? -7.648 -4.969 -3.206 1.00 86.31 177 THR A C 1
ATOM 1311 O O . THR A 1 177 ? -6.746 -5.654 -3.693 1.00 86.31 177 THR A O 1
ATOM 1314 N N . ALA A 1 178 ? -7.619 -3.637 -3.185 1.00 90.88 178 ALA A N 1
ATOM 1315 C CA . ALA A 1 178 ? -6.453 -2.831 -3.511 1.00 90.88 178 ALA A CA 1
ATOM 1316 C C . ALA A 1 178 ? -6.036 -2.049 -2.262 1.00 90.88 178 ALA A C 1
ATOM 1318 O O . ALA A 1 178 ? -6.780 -1.191 -1.783 1.00 90.88 178 ALA A O 1
ATOM 1319 N N . ALA A 1 179 ? -4.856 -2.351 -1.730 1.00 93.44 179 ALA A N 1
ATOM 1320 C CA . ALA A 1 179 ? -4.260 -1.624 -0.622 1.00 93.44 179 ALA A CA 1
ATOM 1321 C C . ALA A 1 179 ? -3.270 -0.580 -1.147 1.00 93.44 179 ALA A C 1
ATOM 1323 O O . ALA A 1 179 ? -2.427 -0.864 -2.000 1.00 93.44 179 ALA A O 1
ATOM 1324 N N . TYR A 1 180 ? -3.366 0.630 -0.608 1.00 93.19 180 TYR A N 1
ATOM 1325 C CA . TYR A 1 180 ? -2.369 1.676 -0.805 1.00 93.19 180 TYR A CA 1
ATOM 1326 C C . TYR A 1 180 ? -1.261 1.549 0.240 1.00 93.19 180 TYR A C 1
ATOM 1328 O O . TYR A 1 180 ? -1.461 0.941 1.297 1.00 93.19 180 TYR A O 1
ATOM 1336 N N . GLY A 1 181 ? -0.093 2.114 -0.071 1.00 94.19 181 GLY A N 1
ATOM 1337 C CA . GLY A 1 181 ? 1.014 2.177 0.877 1.00 94.19 181 GLY A CA 1
ATOM 1338 C C . GLY A 1 181 ? 0.599 2.885 2.167 1.00 94.19 181 GLY A C 1
ATOM 1339 O O . GLY A 1 181 ? -0.197 3.825 2.142 1.00 94.19 181 GLY A O 1
ATOM 1340 N N . LEU A 1 182 ? 1.141 2.424 3.292 1.00 95.31 182 LEU A N 1
ATOM 1341 C CA . LEU A 1 182 ? 0.980 3.084 4.581 1.00 95.31 182 LEU A CA 1
ATOM 1342 C C . LEU A 1 182 ? 1.528 4.506 4.510 1.00 95.31 182 LEU A C 1
ATOM 1344 O O . LEU A 1 182 ? 2.451 4.804 3.750 1.00 95.31 182 LEU A O 1
ATOM 1348 N N . ASP A 1 183 ? 0.995 5.368 5.360 1.00 93.94 183 ASP A N 1
ATOM 1349 C CA . ASP A 1 183 ? 1.497 6.707 5.588 1.00 93.94 183 ASP A CA 1
ATOM 1350 C C . ASP A 1 183 ? 1.627 6.996 7.083 1.00 93.94 183 ASP A C 1
ATOM 1352 O O . ASP A 1 183 ? 1.156 6.246 7.939 1.00 93.94 183 ASP A O 1
ATOM 1356 N N . TYR A 1 184 ? 2.346 8.069 7.390 1.00 92.25 184 TYR A N 1
ATOM 1357 C CA . TYR A 1 184 ? 2.496 8.597 8.734 1.00 92.25 184 TYR A CA 1
ATOM 1358 C C . TYR A 1 184 ? 2.134 10.077 8.741 1.00 92.25 184 TYR A C 1
ATOM 1360 O O . TYR A 1 184 ? 2.375 10.802 7.771 1.00 92.25 184 TYR A O 1
ATOM 1368 N N . GLU A 1 185 ? 1.543 10.515 9.845 1.00 93.81 185 GLU A N 1
ATOM 1369 C CA . GLU A 1 185 ? 1.216 11.914 10.075 1.00 93.81 185 GLU A CA 1
ATOM 1370 C C . GLU A 1 185 ? 2.492 12.667 10.470 1.00 93.81 185 GLU A C 1
ATOM 1372 O O . GLU A 1 185 ? 3.169 12.312 11.436 1.00 93.81 185 GLU A O 1
ATOM 1377 N N . LEU A 1 186 ? 2.860 13.673 9.676 1.00 88.94 186 LEU A N 1
ATOM 1378 C CA . LEU A 1 186 ? 4.016 14.533 9.941 1.00 88.94 186 LEU A CA 1
ATOM 1379 C C . LEU A 1 186 ? 3.610 15.745 10.788 1.00 88.94 186 LEU A C 1
ATOM 1381 O O . LEU A 1 186 ? 4.332 16.157 11.690 1.00 88.94 186 LEU A O 1
ATOM 1385 N N . GLU A 1 187 ? 2.449 16.305 10.468 1.00 89.75 187 GLU A N 1
ATOM 1386 C CA . GLU A 1 187 ? 1.789 17.421 11.141 1.00 89.75 187 GLU A CA 1
ATOM 1387 C C . GLU A 1 187 ? 0.287 17.109 11.173 1.00 89.75 18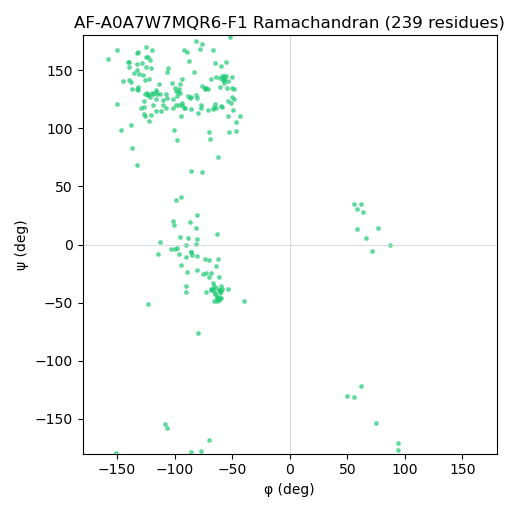7 GLU A C 1
ATOM 1389 O O . GLU A 1 187 ? -0.166 16.352 10.312 1.00 89.75 187 GLU A O 1
ATOM 1394 N N . PRO A 1 188 ? -0.496 17.699 12.095 1.00 90.69 188 PRO A N 1
ATOM 1395 C CA . PRO A 1 188 ? -1.937 17.478 12.151 1.00 90.69 188 PRO A CA 1
ATOM 1396 C C . PRO A 1 188 ? -2.611 17.656 10.782 1.00 90.69 188 PRO A C 1
ATOM 1398 O O . PRO A 1 188 ? -2.599 18.750 10.214 1.00 90.69 188 PRO A O 1
ATOM 1401 N N . GLY A 1 189 ? -3.180 16.575 10.246 1.00 86.19 189 GLY A N 1
ATOM 1402 C CA . GLY A 1 189 ? -3.846 16.557 8.941 1.00 86.19 189 GLY A CA 1
ATOM 1403 C C . GLY A 1 189 ? -2.917 16.539 7.720 1.00 86.19 189 GLY A C 1
ATOM 1404 O O . GLY A 1 189 ? -3.383 16.797 6.612 1.00 86.19 189 GLY A O 1
ATOM 1405 N N . ARG A 1 190 ? -1.618 16.259 7.889 1.00 88.56 190 ARG A N 1
ATOM 1406 C CA . ARG A 1 190 ? -0.658 16.106 6.784 1.00 88.56 190 ARG A CA 1
ATOM 1407 C C . ARG A 1 190 ? 0.085 14.785 6.871 1.00 88.56 190 ARG A C 1
ATOM 1409 O O . ARG A 1 190 ? 0.960 14.595 7.721 1.00 88.56 190 ARG A O 1
ATOM 1416 N N . HIS A 1 191 ? -0.190 13.917 5.910 1.00 93.62 191 HIS A N 1
ATOM 1417 C CA . HIS A 1 191 ? 0.361 12.578 5.839 1.00 93.62 191 HIS A CA 1
ATOM 1418 C C . HIS A 1 191 ? 1.435 12.456 4.761 1.00 93.62 191 HIS A C 1
ATOM 1420 O O . HIS A 1 191 ? 1.462 13.161 3.748 1.00 93.62 191 HIS A O 1
ATOM 1426 N N . ARG A 1 192 ? 2.362 11.531 4.986 1.00 91.06 192 ARG A N 1
ATOM 1427 C CA . ARG A 1 192 ? 3.446 11.194 4.065 1.00 91.06 192 ARG A CA 1
ATOM 1428 C C . ARG A 1 192 ? 3.500 9.685 3.914 1.00 91.06 192 ARG A C 1
ATOM 1430 O O . ARG A 1 192 ? 3.491 8.985 4.919 1.00 91.06 192 ARG A O 1
ATOM 1437 N N . CYS A 1 193 ? 3.597 9.185 2.680 1.00 92.75 193 CYS A N 1
ATOM 1438 C CA . CYS A 1 193 ? 3.787 7.748 2.476 1.00 92.75 193 CYS A CA 1
ATOM 1439 C C . CYS A 1 193 ? 5.020 7.250 3.245 1.00 92.75 193 CYS A C 1
ATOM 1441 O O . CYS A 1 193 ? 6.049 7.931 3.308 1.00 92.75 193 CYS A O 1
ATOM 1443 N N . LEU A 1 194 ? 4.924 6.029 3.753 1.00 94.94 194 LEU A N 1
ATOM 1444 C CA . LEU A 1 194 ? 6.034 5.239 4.255 1.00 94.94 194 LEU A CA 1
ATOM 1445 C C . LEU A 1 194 ? 6.667 4.483 3.075 1.00 94.94 194 LEU A C 1
ATOM 1447 O O . LEU A 1 194 ? 6.584 3.260 2.957 1.00 94.94 194 LEU A O 1
ATOM 1451 N N . CYS A 1 195 ? 7.208 5.265 2.142 1.00 94.44 195 CYS A N 1
ATOM 1452 C CA . CYS A 1 195 ? 7.747 4.824 0.863 1.00 94.44 195 CYS A CA 1
ATOM 1453 C C . CYS A 1 195 ? 8.882 5.749 0.402 1.00 94.44 195 CYS A C 1
ATOM 1455 O O . CYS A 1 195 ? 9.033 6.851 0.934 1.00 94.44 195 CYS A O 1
ATOM 1457 N N . ASP A 1 196 ? 9.653 5.351 -0.612 1.00 94.44 196 ASP A N 1
ATOM 1458 C CA . ASP A 1 196 ? 10.610 6.252 -1.260 1.00 94.44 196 ASP A CA 1
ATOM 1459 C C . ASP A 1 196 ? 9.897 7.472 -1.865 1.00 94.44 196 ASP A C 1
ATOM 1461 O O . ASP A 1 196 ? 9.033 7.354 -2.737 1.00 94.44 196 ASP A O 1
ATOM 1465 N N . ARG A 1 197 ? 10.244 8.672 -1.388 1.00 92.38 197 ARG A N 1
ATOM 1466 C CA . ARG A 1 197 ? 9.484 9.905 -1.669 1.00 92.38 197 ARG A CA 1
ATOM 1467 C C . ARG A 1 197 ? 9.993 10.729 -2.846 1.00 92.38 197 ARG A C 1
ATOM 1469 O O . ARG A 1 197 ? 9.276 11.607 -3.319 1.00 92.38 197 ARG A O 1
ATOM 1476 N N . LEU A 1 198 ? 11.230 10.499 -3.273 1.00 92.19 198 LEU A N 1
ATOM 1477 C CA . LEU A 1 198 ? 11.858 11.280 -4.329 1.00 92.19 198 LEU A CA 1
ATOM 1478 C C . LEU A 1 198 ? 12.796 10.397 -5.148 1.00 92.19 198 LEU A C 1
ATOM 1480 O O . LEU A 1 198 ? 13.939 10.159 -4.774 1.00 92.19 198 LEU A O 1
ATOM 1484 N N . LEU A 1 199 ? 12.304 9.930 -6.290 1.00 94.25 199 LEU A N 1
ATOM 1485 C CA . LEU A 1 199 ? 13.008 9.009 -7.181 1.00 94.25 199 LEU A CA 1
ATOM 1486 C C . LEU A 1 199 ? 13.763 9.751 -8.297 1.00 94.25 199 LEU A C 1
ATOM 1488 O O . LEU A 1 199 ? 13.748 9.359 -9.463 1.00 94.25 199 LEU A O 1
ATOM 1492 N N . ASN A 1 200 ? 14.406 10.868 -7.948 1.00 92.00 200 ASN A N 1
ATOM 1493 C CA . ASN A 1 200 ? 15.126 11.732 -8.893 1.00 92.00 200 ASN A CA 1
ATOM 1494 C C . ASN A 1 200 ? 16.573 11.295 -9.147 1.00 92.00 200 ASN A C 1
ATOM 1496 O O . ASN A 1 200 ? 17.247 11.867 -10.005 1.00 92.00 200 ASN A O 1
ATOM 1500 N N . GLN A 1 201 ? 17.058 10.300 -8.409 1.00 92.44 201 GLN A N 1
ATOM 1501 C CA . GLN A 1 201 ? 18.390 9.759 -8.611 1.00 92.44 201 GLN A CA 1
ATOM 1502 C C . GLN A 1 201 ? 18.424 8.918 -9.887 1.00 92.44 201 GLN A C 1
ATOM 1504 O O . GLN A 1 201 ? 17.524 8.129 -10.172 1.00 92.44 201 GLN A O 1
ATOM 1509 N N . ALA A 1 202 ? 19.464 9.131 -10.687 1.00 94.06 202 ALA A N 1
ATOM 1510 C CA . ALA A 1 202 ? 19.659 8.383 -11.913 1.00 94.06 202 ALA A CA 1
ATOM 1511 C C . ALA A 1 202 ? 20.296 7.023 -11.603 1.00 94.06 202 ALA A C 1
ATOM 1513 O O . ALA A 1 202 ? 21.349 6.966 -10.971 1.00 94.06 202 ALA A O 1
ATOM 1514 N N . ILE A 1 203 ? 19.695 5.951 -12.107 1.00 97.19 203 ILE A N 1
ATOM 1515 C CA . ILE A 1 203 ? 20.176 4.575 -11.994 1.00 97.19 203 ILE A CA 1
ATOM 1516 C C . ILE A 1 203 ? 21.177 4.329 -13.137 1.00 97.19 203 ILE A C 1
ATOM 1518 O O . ILE A 1 203 ? 20.790 4.432 -14.309 1.00 97.19 203 ILE A O 1
ATOM 1522 N N . PRO A 1 204 ? 22.465 4.050 -12.859 1.00 97.62 204 PRO A N 1
ATOM 1523 C CA . PRO A 1 204 ? 23.448 3.746 -13.900 1.00 97.62 204 PRO A CA 1
ATOM 1524 C C . PRO A 1 204 ? 23.130 2.445 -14.659 1.00 97.62 204 PRO A C 1
ATOM 1526 O O . PRO A 1 204 ? 22.461 1.574 -14.100 1.00 97.62 204 PRO A O 1
ATOM 1529 N N . PRO A 1 205 ? 23.618 2.282 -15.904 1.00 97.81 205 PRO A N 1
ATOM 1530 C CA . PRO A 1 205 ? 23.506 1.026 -16.653 1.00 97.81 205 PRO A CA 1
ATOM 1531 C C . PRO A 1 205 ? 23.962 -0.184 -15.833 1.00 97.81 205 PRO A C 1
ATOM 1533 O O . PRO A 1 205 ? 24.987 -0.125 -15.151 1.00 97.81 205 PRO A O 1
ATOM 1536 N N . GLY A 1 206 ? 23.190 -1.271 -15.869 1.00 96.06 206 GLY A N 1
ATOM 1537 C CA . GLY A 1 206 ? 23.492 -2.513 -15.151 1.00 96.06 206 GLY A CA 1
ATOM 1538 C C . GLY A 1 206 ? 23.333 -2.456 -13.628 1.00 96.06 206 GLY A C 1
ATOM 1539 O O . GLY A 1 206 ? 23.441 -3.499 -12.985 1.00 96.06 206 GLY A O 1
ATOM 1540 N N . SER A 1 207 ? 23.057 -1.282 -13.053 1.00 97.44 207 SER A N 1
ATOM 1541 C CA . SER A 1 207 ? 22.827 -1.099 -11.617 1.00 97.44 207 SER A CA 1
ATOM 1542 C C . SER A 1 207 ? 21.345 -1.223 -11.259 1.00 97.44 207 SER A C 1
ATOM 1544 O O . SER A 1 207 ? 20.468 -1.174 -12.127 1.00 97.44 207 SER A O 1
ATOM 1546 N N . GLU A 1 208 ? 21.065 -1.341 -9.965 1.00 95.75 208 GLU A N 1
ATOM 1547 C CA . GLU A 1 208 ? 19.708 -1.404 -9.429 1.00 95.75 208 GLU A CA 1
ATOM 1548 C C . GLU A 1 208 ? 19.511 -0.469 -8.235 1.00 95.75 208 GLU A C 1
ATOM 1550 O O . GLU A 1 208 ? 20.443 -0.183 -7.483 1.00 95.75 208 GLU A O 1
ATOM 1555 N N . GLN A 1 209 ? 18.277 0.006 -8.078 1.00 96.31 209 GLN A N 1
ATOM 1556 C CA . GLN A 1 209 ? 17.805 0.720 -6.899 1.00 96.31 209 GLN A CA 1
ATOM 1557 C C . GLN A 1 209 ? 16.758 -0.138 -6.187 1.00 96.31 209 GLN A C 1
ATOM 1559 O O . GLN A 1 209 ? 15.799 -0.597 -6.809 1.00 96.31 209 GLN A O 1
ATOM 1564 N N . VAL A 1 210 ? 16.924 -0.326 -4.879 1.00 96.50 210 VAL A N 1
ATOM 1565 C CA . VAL A 1 210 ? 15.927 -0.987 -4.031 1.00 96.50 210 VAL A CA 1
ATOM 1566 C C . VAL A 1 210 ? 14.915 0.051 -3.564 1.00 96.50 210 VAL A C 1
ATOM 1568 O O . VAL A 1 210 ? 15.300 1.074 -3.004 1.00 96.50 210 VAL A O 1
ATOM 1571 N N . LEU A 1 211 ? 13.633 -0.223 -3.777 1.00 96.75 211 LEU A N 1
ATOM 1572 C CA . LEU A 1 211 ? 12.523 0.598 -3.308 1.00 96.75 211 LEU A CA 1
ATOM 1573 C C . LEU A 1 211 ? 11.836 -0.109 -2.147 1.00 96.75 211 LEU A C 1
ATOM 1575 O O . LEU A 1 211 ? 11.425 -1.261 -2.293 1.00 96.75 211 LEU A O 1
ATOM 1579 N N . SER A 1 212 ? 11.699 0.578 -1.016 1.00 95.38 212 SER A N 1
ATOM 1580 C CA . SER A 1 212 ? 11.070 0.037 0.192 1.00 95.38 212 SER A CA 1
ATOM 1581 C C . SER A 1 212 ? 9.648 0.564 0.328 1.00 95.38 212 SER A C 1
ATOM 1583 O O . SER A 1 212 ? 9.422 1.765 0.479 1.00 95.38 212 SER A O 1
ATOM 1585 N N . LEU A 1 213 ? 8.677 -0.343 0.293 1.00 96.62 213 LEU A N 1
ATOM 1586 C CA . LEU A 1 213 ? 7.255 -0.026 0.335 1.00 96.62 213 LEU A CA 1
ATOM 1587 C C . LEU A 1 213 ? 6.603 -0.749 1.508 1.00 96.62 213 LEU A C 1
ATOM 1589 O O . LEU A 1 213 ? 6.726 -1.966 1.645 1.00 96.62 213 LEU A O 1
ATOM 1593 N N . TRP A 1 214 ? 5.872 -0.011 2.334 1.00 97.44 214 TRP A N 1
ATOM 1594 C CA . TRP A 1 214 ? 5.131 -0.585 3.449 1.00 97.44 214 TRP A CA 1
ATOM 1595 C C . TRP A 1 214 ? 3.637 -0.588 3.164 1.00 97.44 214 TRP A C 1
ATOM 1597 O O . TRP A 1 214 ? 3.062 0.445 2.833 1.00 97.44 214 TRP A O 1
ATOM 1607 N N . PHE A 1 215 ? 2.999 -1.740 3.344 1.00 97.44 215 PHE A N 1
ATOM 1608 C CA . PHE A 1 215 ? 1.559 -1.928 3.175 1.00 97.44 215 PHE A CA 1
ATOM 1609 C C . PHE A 1 215 ? 0.937 -2.521 4.446 1.00 97.44 215 PHE A C 1
ATOM 1611 O O . PHE A 1 215 ? 1.647 -3.125 5.258 1.00 97.44 215 PHE A O 1
ATOM 1618 N N . PRO A 1 216 ? -0.389 -2.408 4.633 1.00 96.12 216 PRO A N 1
ATOM 1619 C CA . PRO A 1 216 ? -1.105 -3.297 5.538 1.00 96.12 216 PRO A CA 1
ATOM 1620 C C . PRO A 1 216 ? -0.827 -4.761 5.173 1.00 96.12 216 PRO A C 1
ATOM 1622 O O . PRO A 1 216 ? -0.771 -5.107 3.990 1.00 96.12 216 PRO A O 1
ATOM 1625 N N . ALA A 1 217 ? -0.658 -5.627 6.173 1.00 95.25 217 ALA A N 1
ATOM 1626 C CA . ALA A 1 217 ? -0.517 -7.054 5.915 1.00 95.25 217 ALA A CA 1
ATOM 1627 C C . ALA A 1 217 ? -1.784 -7.591 5.222 1.00 95.25 217 ALA A C 1
ATOM 1629 O O . ALA A 1 217 ? -2.899 -7.266 5.652 1.00 95.25 217 ALA A O 1
ATOM 1630 N N . PRO A 1 218 ? -1.645 -8.419 4.171 1.00 93.25 218 PRO A N 1
ATOM 1631 C CA . PRO A 1 218 ? -2.793 -9.072 3.561 1.00 93.25 218 PRO A CA 1
ATOM 1632 C C . PRO A 1 218 ? -3.420 -10.080 4.547 1.00 93.25 218 PRO A C 1
ATOM 1634 O O . PRO A 1 218 ? -2.808 -10.416 5.568 1.00 93.25 218 PRO A O 1
ATOM 1637 N N . PRO A 1 219 ? -4.637 -10.589 4.274 1.00 90.38 219 PRO A N 1
ATOM 1638 C CA . PRO A 1 219 ? -5.273 -11.598 5.117 1.00 90.38 219 PRO A CA 1
ATOM 1639 C C . PRO A 1 219 ? -4.349 -12.786 5.417 1.00 90.38 219 PRO A C 1
ATOM 1641 O O . PRO A 1 219 ? -3.568 -13.218 4.564 1.00 90.38 219 PRO A O 1
ATOM 1644 N N . ALA A 1 220 ? -4.451 -13.342 6.625 1.00 88.88 220 ALA A N 1
ATOM 1645 C CA . ALA A 1 220 ? -3.647 -14.497 7.019 1.00 88.88 220 ALA A CA 1
ATOM 1646 C C . ALA A 1 220 ? -3.821 -15.660 6.022 1.00 88.88 220 ALA A C 1
ATOM 1648 O O . ALA A 1 220 ? -4.939 -15.981 5.622 1.00 88.88 220 ALA A O 1
ATOM 1649 N N . GLY A 1 221 ? -2.709 -16.286 5.626 1.00 88.00 221 GLY A N 1
ATOM 1650 C CA . GLY A 1 221 ? -2.695 -17.361 4.627 1.00 88.00 221 GLY A CA 1
ATOM 1651 C C . GLY A 1 221 ? -2.586 -16.894 3.170 1.00 88.00 221 GLY A C 1
ATOM 1652 O O . GLY A 1 221 ? -2.520 -17.740 2.277 1.00 88.00 221 GLY A O 1
ATOM 1653 N N . THR A 1 222 ? -2.524 -15.582 2.917 1.00 92.00 222 THR A N 1
ATOM 1654 C CA . THR A 1 222 ? -2.207 -15.037 1.588 1.00 92.00 222 THR A CA 1
ATOM 1655 C C . THR A 1 222 ? -0.834 -15.530 1.138 1.00 92.00 222 THR A C 1
ATOM 1657 O O . THR A 1 222 ? 0.167 -15.253 1.793 1.00 92.00 222 THR A O 1
ATOM 1660 N N . ARG A 1 223 ? -0.790 -16.267 0.022 1.00 92.94 223 ARG A N 1
ATOM 1661 C CA . ARG A 1 223 ? 0.459 -16.815 -0.537 1.00 92.94 223 ARG A CA 1
ATOM 1662 C C . ARG A 1 223 ? 1.128 -15.872 -1.521 1.00 92.94 223 ARG A C 1
ATOM 1664 O O . ARG A 1 223 ? 2.352 -15.836 -1.601 1.00 92.94 223 ARG A O 1
ATOM 1671 N N . THR A 1 224 ? 0.322 -15.148 -2.286 1.00 94.94 224 THR A N 1
ATOM 1672 C CA . THR A 1 224 ? 0.800 -14.238 -3.316 1.00 94.94 224 THR A CA 1
ATOM 1673 C C . THR A 1 224 ? -0.004 -12.953 -3.329 1.00 94.94 224 THR A C 1
ATOM 1675 O O . THR A 1 224 ? -1.172 -12.912 -2.944 1.00 94.94 224 THR A O 1
ATOM 1678 N N . VAL A 1 225 ? 0.649 -11.895 -3.783 1.00 96.00 225 VAL A N 1
ATOM 1679 C CA . VAL A 1 225 ? 0.085 -10.562 -3.983 1.00 96.00 225 VAL A CA 1
ATOM 1680 C C . VAL A 1 225 ? 0.490 -10.057 -5.363 1.00 96.00 225 VAL A C 1
ATOM 1682 O O . VAL A 1 225 ? 1.381 -10.609 -6.009 1.00 96.00 225 VAL A O 1
ATOM 1685 N N . THR A 1 226 ? -0.175 -9.016 -5.845 1.00 96.44 226 THR A N 1
ATOM 1686 C CA . THR A 1 226 ? 0.182 -8.347 -7.100 1.00 96.44 226 THR A CA 1
ATOM 1687 C C . THR A 1 226 ? 0.630 -6.925 -6.798 1.00 96.44 226 THR A C 1
ATOM 1689 O O . THR A 1 226 ? -0.075 -6.191 -6.109 1.00 96.44 226 THR A O 1
ATOM 1692 N N . ILE A 1 227 ? 1.791 -6.532 -7.316 1.00 97.25 227 ILE A N 1
ATOM 1693 C CA . ILE A 1 227 ? 2.256 -5.142 -7.291 1.00 97.25 227 ILE A CA 1
ATOM 1694 C C . ILE A 1 227 ? 1.681 -4.451 -8.524 1.00 97.25 227 ILE A C 1
ATOM 1696 O O . ILE A 1 227 ? 1.856 -4.934 -9.642 1.00 97.25 227 ILE A O 1
ATOM 1700 N N . ASP A 1 228 ? 0.993 -3.333 -8.328 1.00 96.50 228 ASP A N 1
ATOM 1701 C CA . ASP A 1 228 ? 0.297 -2.611 -9.389 1.00 96.50 228 ASP A CA 1
ATOM 1702 C C . ASP A 1 228 ? 0.612 -1.119 -9.329 1.00 96.50 228 ASP A C 1
ATOM 1704 O O . ASP A 1 228 ? 0.561 -0.496 -8.268 1.00 96.50 228 ASP A O 1
ATOM 1708 N N . VAL A 1 229 ? 0.915 -0.538 -10.485 1.00 95.25 229 VAL A N 1
ATOM 1709 C CA . VAL A 1 229 ? 0.884 0.906 -10.692 1.00 95.25 229 VAL A CA 1
ATOM 1710 C C . VAL A 1 229 ? -0.113 1.155 -11.817 1.00 95.25 229 VAL A C 1
ATOM 1712 O O . VAL A 1 229 ? 0.171 0.767 -12.957 1.00 95.25 229 VAL A O 1
ATOM 1715 N N . PRO A 1 230 ? -1.268 1.776 -11.523 1.00 91.12 230 PRO A N 1
ATOM 1716 C CA . PRO A 1 230 ? -2.362 1.898 -12.478 1.00 91.12 230 PRO A CA 1
ATOM 1717 C C . PRO A 1 230 ? -1.897 2.439 -13.826 1.00 91.12 230 PRO A C 1
ATOM 1719 O O . PRO A 1 230 ? -1.230 3.473 -13.883 1.00 91.12 230 PRO A O 1
ATOM 1722 N N . ASP A 1 231 ? -2.237 1.710 -14.890 1.00 90.69 231 ASP A N 1
ATOM 1723 C CA . ASP A 1 231 ? -1.936 2.035 -16.290 1.00 90.69 231 ASP A CA 1
ATOM 1724 C C . ASP A 1 231 ? -0.448 2.193 -16.637 1.00 90.69 231 ASP A C 1
ATOM 1726 O O . ASP A 1 231 ? -0.114 2.679 -17.715 1.00 90.69 231 ASP A O 1
ATOM 1730 N N . ARG A 1 232 ? 0.461 1.772 -15.748 1.00 93.69 232 ARG A N 1
ATOM 1731 C CA . ARG A 1 232 ? 1.912 1.904 -15.955 1.00 93.69 232 ARG A CA 1
ATOM 1732 C C . ARG A 1 232 ? 2.641 0.577 -15.887 1.00 93.69 232 ARG A C 1
ATOM 1734 O O . ARG A 1 232 ? 3.379 0.266 -16.816 1.00 93.69 232 ARG A O 1
ATOM 1741 N N . LEU A 1 233 ? 2.429 -0.208 -14.830 1.00 96.12 233 LEU A N 1
ATOM 1742 C CA . LEU A 1 233 ? 3.007 -1.547 -14.736 1.00 96.12 233 LEU A CA 1
ATOM 1743 C C . LEU A 1 233 ? 2.250 -2.464 -13.779 1.00 96.12 233 LEU A C 1
ATOM 1745 O O . LEU A 1 233 ? 1.572 -2.001 -12.860 1.00 96.12 233 LEU A O 1
ATOM 1749 N N . ARG A 1 234 ? 2.445 -3.773 -13.945 1.00 96.75 234 ARG A N 1
ATOM 1750 C CA . ARG A 1 234 ? 1.973 -4.795 -13.011 1.00 96.75 234 ARG A CA 1
ATOM 1751 C C . ARG A 1 234 ? 2.933 -5.973 -12.901 1.00 96.75 234 ARG A C 1
ATOM 1753 O O . ARG A 1 234 ? 3.443 -6.457 -13.906 1.00 96.75 234 ARG A O 1
ATOM 1760 N N . ILE A 1 235 ? 3.102 -6.475 -11.679 1.00 97.50 235 ILE A N 1
ATOM 1761 C CA . ILE A 1 235 ? 3.828 -7.712 -11.379 1.00 97.50 235 ILE A CA 1
ATOM 1762 C C . ILE A 1 235 ? 2.914 -8.633 -10.572 1.00 97.50 235 ILE A C 1
ATOM 1764 O O . ILE A 1 235 ? 2.600 -8.338 -9.417 1.00 97.50 235 ILE A O 1
ATOM 1768 N N . THR A 1 236 ? 2.478 -9.740 -11.169 1.00 95.88 236 THR A N 1
ATOM 1769 C CA . THR A 1 236 ? 1.612 -10.729 -10.510 1.00 95.88 236 THR A CA 1
ATOM 1770 C C . THR A 1 236 ? 2.409 -11.806 -9.776 1.00 95.88 236 THR A C 1
ATOM 1772 O O . THR A 1 236 ? 3.606 -11.988 -10.002 1.00 95.88 236 THR A O 1
ATOM 1775 N N . ASP A 1 237 ? 1.718 -12.553 -8.911 1.00 94.56 237 ASP A N 1
ATOM 1776 C CA . ASP A 1 237 ? 2.235 -13.731 -8.200 1.00 94.56 237 ASP A CA 1
ATOM 1777 C C . ASP A 1 237 ? 3.470 -13.484 -7.323 1.00 94.56 237 ASP A C 1
ATOM 1779 O O . ASP A 1 237 ? 4.278 -14.384 -7.104 1.00 94.56 237 ASP A O 1
ATOM 1783 N N . VAL A 1 238 ? 3.605 -12.276 -6.772 1.00 97.19 238 VAL A N 1
ATOM 1784 C CA . VAL A 1 238 ? 4.684 -11.940 -5.838 1.00 97.19 238 VAL A CA 1
ATOM 1785 C C . VAL A 1 238 ? 4.503 -12.753 -4.553 1.00 97.19 238 VAL A C 1
ATOM 1787 O O . VAL A 1 238 ? 3.474 -12.592 -3.892 1.00 97.19 238 VAL A O 1
ATOM 1790 N N . PRO A 1 239 ? 5.458 -13.625 -4.184 1.00 96.44 239 PRO A N 1
ATOM 1791 C CA . PRO A 1 239 ? 5.317 -14.500 -3.028 1.00 96.44 239 PRO A CA 1
ATOM 1792 C C . PRO A 1 239 ? 5.394 -13.706 -1.724 1.00 96.44 239 PRO A C 1
ATOM 1794 O O . PRO A 1 239 ? 6.292 -12.885 -1.539 1.00 96.44 239 PRO A O 1
ATOM 1797 N N . VAL A 1 240 ? 4.463 -13.984 -0.812 1.00 96.19 240 VAL A N 1
ATOM 1798 C CA . VAL A 1 240 ? 4.448 -13.426 0.543 1.00 96.19 240 VAL A CA 1
ATOM 1799 C C . VAL A 1 240 ? 5.116 -14.413 1.496 1.00 96.19 240 VAL A C 1
ATOM 1801 O O . VAL A 1 240 ? 4.791 -15.601 1.491 1.00 96.19 240 VAL A O 1
ATOM 1804 N N . THR A 1 241 ? 6.047 -13.908 2.305 1.00 91.19 241 THR A N 1
ATOM 1805 C CA . THR A 1 241 ? 6.826 -14.672 3.295 1.00 91.19 241 THR A CA 1
ATOM 1806 C C . THR A 1 241 ? 6.624 -14.176 4.718 1.00 91.19 241 THR A C 1
ATOM 1808 O O . THR A 1 241 ? 6.296 -12.980 4.901 1.00 91.19 241 THR A O 1
#